Protein AF-A0A7S4FGY7-F1 (afdb_monomer)

Solvent-accessible surface area (backbone atoms only — not comparable to full-atom values): 14466 Å² total; per-residue (Å²): 106,69,67,35,56,55,41,20,30,48,67,70,62,41,49,33,48,94,79,28,32,39,39,72,64,48,53,48,50,50,52,50,29,50,35,41,73,76,61,79,39,81,82,74,77,80,86,60,64,69,92,75,53,74,80,69,77,85,69,78,75,79,88,65,86,76,59,61,65,62,50,51,51,51,55,52,48,52,31,41,39,67,58,77,66,53,46,53,89,43,40,39,43,47,77,70,56,93,60,91,47,37,24,73,82,70,70,42,79,83,47,48,43,44,30,45,35,81,85,48,72,88,40,51,66,34,70,63,32,45,62,73,49,37,51,52,48,50,50,52,36,42,54,43,30,53,32,46,75,70,73,41,85,52,80,33,55,56,78,81,97,72,78,93,74,87,78,78,82,73,84,76,83,86,78,83,85,73,89,76,81,92,77,90,83,83,85,85,89,85,84,87,85,89,82,91,73,92,71,84,78,78,47,71,67,54,54,51,50,50,53,53,46,52,61,47,52,64,49,46,56,58,51,53,62,44,60,67,72,75,109

InterPro domains:
  IPR002058 PAP/25A-associated [PF03828] (71-122)

Sequence (231 aa):
MAMAVVGWSKVMKINDSPNGMLNSYTLLLMLLYFLIRVGEIQLIPIDVPLDLVPDPEYQPPAVEDTDLERLGQLVIWFFHFYTHEFKWDHDVVSIRAHTMLTRRDKGWLVAPLAVEDPYEIHLNTARNVKQHKSRLIKGHFEQTAMALAQGKLPNGLVGKKGTKKEWTMKTLPFETGRGKLESEVSAPDGAPPHGAGDSPGLDRAELARIAGLLLVTNFDNRMVKRKELQR

Structure (mmCIF, N/CA/C/O backbone):
data_AF-A0A7S4FGY7-F1
#
_entry.id   AF-A0A7S4FGY7-F1
#
loop_
_atom_site.group_PDB
_atom_site.id
_atom_site.type_symbol
_atom_site.label_atom_id
_atom_site.label_alt_id
_atom_site.label_comp_id
_atom_site.label_asym_id
_atom_site.label_entity_id
_atom_site.label_seq_id
_atom_site.pdbx_PDB_ins_code
_atom_site.Cartn_x
_atom_site.Cartn_y
_atom_site.Cartn_z
_atom_site.occupancy
_atom_site.B_iso_or_equiv
_atom_site.auth_seq_id
_atom_site.auth_comp_id
_atom_site.auth_asym_id
_atom_site.auth_atom_id
_atom_site.pdbx_PDB_model_num
ATOM 1 N N . MET A 1 1 ? -8.232 10.532 2.096 1.00 85.31 1 MET A N 1
ATOM 2 C CA . MET A 1 1 ? -7.811 9.131 2.356 1.00 85.31 1 MET A CA 1
ATOM 3 C C . MET A 1 1 ? -6.305 8.987 2.569 1.00 85.31 1 MET A C 1
ATOM 5 O O . MET A 1 1 ? -5.905 8.499 3.619 1.00 85.31 1 MET A O 1
ATOM 9 N N . ALA A 1 2 ? -5.472 9.443 1.622 1.00 89.69 2 ALA A N 1
ATOM 10 C CA . ALA A 1 2 ? -4.009 9.318 1.689 1.00 89.69 2 ALA A CA 1
ATOM 11 C C . ALA A 1 2 ? -3.402 9.787 3.018 1.00 89.69 2 ALA A C 1
ATOM 13 O O . ALA A 1 2 ? -2.608 9.069 3.615 1.00 89.69 2 ALA A O 1
ATOM 14 N N . MET A 1 3 ? -3.850 10.932 3.540 1.00 87.88 3 MET A N 1
ATOM 15 C CA . MET A 1 3 ? -3.377 11.453 4.827 1.00 87.88 3 MET A CA 1
ATOM 16 C C . MET A 1 3 ? -3.626 10.502 6.005 1.00 87.88 3 MET A C 1
ATOM 18 O O . MET A 1 3 ? -2.755 10.368 6.861 1.00 87.88 3 MET A O 1
ATOM 22 N N . ALA A 1 4 ? -4.768 9.807 6.036 1.00 88.94 4 ALA A N 1
ATOM 23 C CA . ALA A 1 4 ? -5.082 8.851 7.097 1.00 88.94 4 ALA A CA 1
ATOM 24 C C . ALA A 1 4 ? -4.170 7.618 7.015 1.00 88.94 4 ALA A C 1
ATOM 26 O O . ALA A 1 4 ? -3.561 7.231 8.008 1.00 88.94 4 ALA A O 1
ATOM 27 N N . VAL A 1 5 ? -4.007 7.050 5.816 1.00 92.19 5 VAL A N 1
ATOM 28 C CA . VAL A 1 5 ? -3.158 5.868 5.584 1.00 92.19 5 VAL A CA 1
ATOM 29 C C . VAL A 1 5 ? -1.680 6.188 5.834 1.00 92.19 5 VAL A C 1
ATOM 31 O O . VAL A 1 5 ? -0.987 5.447 6.531 1.00 92.19 5 VAL A O 1
ATOM 34 N N . VAL A 1 6 ? -1.192 7.329 5.342 1.00 91.75 6 VAL A N 1
ATOM 35 C CA . VAL A 1 6 ? 0.184 7.784 5.586 1.00 91.75 6 VAL A CA 1
ATOM 36 C C . VAL A 1 6 ? 0.396 8.090 7.071 1.00 91.75 6 VAL A C 1
ATOM 38 O O . VAL A 1 6 ? 1.411 7.674 7.630 1.00 91.75 6 VAL A O 1
ATOM 41 N N . GLY A 1 7 ? -0.549 8.755 7.740 1.00 90.38 7 GLY A N 1
ATOM 42 C CA . GLY A 1 7 ? -0.493 9.012 9.182 1.00 90.38 7 GLY A CA 1
ATOM 43 C C . GLY A 1 7 ? -0.403 7.723 10.001 1.00 90.38 7 GLY A C 1
ATOM 44 O O . GLY A 1 7 ? 0.516 7.564 10.809 1.00 90.38 7 GLY A O 1
ATOM 45 N N . TRP A 1 8 ? -1.282 6.764 9.711 1.00 93.81 8 TRP A N 1
ATOM 46 C CA . TRP A 1 8 ? -1.293 5.437 10.324 1.00 93.81 8 TRP A CA 1
ATOM 47 C C . TRP A 1 8 ? 0.038 4.709 10.133 1.00 93.81 8 TRP A C 1
ATOM 49 O O . TRP A 1 8 ? 0.627 4.228 11.100 1.00 93.81 8 TRP A O 1
ATOM 59 N N . SER A 1 9 ? 0.572 4.708 8.911 1.00 94.06 9 SER A N 1
ATOM 60 C CA . SER A 1 9 ? 1.812 3.997 8.588 1.00 94.06 9 SER A CA 1
ATOM 61 C C . SER A 1 9 ? 3.030 4.502 9.372 1.00 94.06 9 SER A C 1
ATOM 63 O O . SER A 1 9 ? 3.910 3.717 9.731 1.00 94.06 9 SER A O 1
ATOM 65 N N . LYS A 1 10 ? 3.068 5.805 9.683 1.00 91.81 10 LYS A N 1
ATOM 66 C CA . LYS A 1 10 ? 4.116 6.419 10.509 1.00 91.81 10 LYS A CA 1
ATOM 67 C C . LYS A 1 10 ? 3.974 6.008 11.972 1.00 91.81 10 LYS A C 1
ATOM 69 O O . LYS A 1 10 ? 4.968 5.667 12.605 1.00 91.81 10 LYS A O 1
ATOM 74 N N . VAL A 1 11 ? 2.748 5.986 12.499 1.00 91.62 11 VAL A N 1
ATOM 75 C CA . VAL A 1 11 ? 2.471 5.545 13.879 1.00 91.62 11 VAL A CA 1
ATOM 76 C C . VAL A 1 11 ? 2.807 4.064 14.070 1.00 91.62 11 VAL A C 1
ATOM 78 O O . VAL A 1 11 ? 3.411 3.706 15.078 1.00 91.62 11 VAL A O 1
ATOM 81 N N . MET A 1 12 ? 2.503 3.224 13.078 1.00 91.75 12 MET A N 1
ATOM 82 C CA . MET A 1 12 ? 2.858 1.799 13.079 1.00 91.75 12 MET A CA 1
ATOM 83 C C . MET A 1 12 ? 4.338 1.535 12.760 1.00 91.75 12 MET A C 1
ATOM 85 O O . MET A 1 12 ? 4.760 0.384 12.761 1.00 91.75 12 MET A O 1
ATOM 89 N N . LYS A 1 13 ? 5.138 2.577 12.487 1.00 92.75 13 LYS A N 1
ATOM 90 C CA . LYS A 1 13 ? 6.560 2.476 12.107 1.00 92.75 13 LYS A CA 1
ATOM 91 C C . LYS A 1 13 ? 6.809 1.586 10.882 1.00 92.75 13 LYS A C 1
ATOM 93 O O . LYS A 1 13 ? 7.871 0.987 10.747 1.00 92.75 13 LYS A O 1
ATOM 98 N N . ILE A 1 14 ? 5.835 1.507 9.975 1.00 94.31 14 ILE A N 1
ATOM 99 C CA . ILE A 1 14 ? 5.965 0.767 8.712 1.00 94.31 14 ILE A CA 1
ATOM 100 C C . ILE A 1 14 ? 6.308 1.666 7.521 1.00 94.31 14 ILE A C 1
ATOM 102 O O . ILE A 1 14 ? 6.601 1.156 6.444 1.00 94.31 14 ILE A O 1
ATOM 106 N N . ASN A 1 15 ? 6.274 2.986 7.708 1.00 93.50 15 ASN A N 1
ATOM 107 C CA . ASN A 1 15 ? 6.722 3.988 6.742 1.00 93.50 15 ASN A CA 1
ATOM 108 C C . ASN A 1 15 ? 8.046 4.591 7.222 1.00 93.50 15 ASN A C 1
ATOM 110 O O . ASN A 1 15 ? 8.070 5.644 7.859 1.00 93.50 15 ASN A O 1
ATOM 114 N N . ASP A 1 16 ? 9.122 3.844 6.987 1.00 92.62 16 ASP A N 1
ATOM 115 C CA . ASP A 1 16 ? 10.467 4.108 7.494 1.00 92.62 16 ASP A CA 1
ATOM 116 C C . ASP A 1 16 ? 11.517 3.454 6.575 1.00 92.62 16 ASP A C 1
ATOM 118 O O . ASP A 1 16 ? 12.065 2.377 6.838 1.00 92.62 16 ASP A O 1
ATOM 122 N N . SER A 1 17 ? 11.741 4.093 5.425 1.00 89.81 17 SER A N 1
ATOM 123 C CA . SER A 1 17 ? 12.636 3.585 4.379 1.00 89.81 17 SER A CA 1
ATOM 124 C C . SER A 1 17 ? 14.082 3.359 4.842 1.00 89.81 17 SER A C 1
ATOM 126 O O . SER A 1 17 ? 14.642 2.327 4.461 1.00 89.81 17 SER A O 1
ATOM 128 N N . PRO A 1 18 ? 14.716 4.251 5.639 1.00 90.50 18 PRO A N 1
ATOM 129 C CA . PRO A 1 18 ? 16.067 4.010 6.156 1.00 90.50 18 PRO A CA 1
ATOM 130 C C . PRO A 1 18 ? 16.166 2.708 6.953 1.00 90.50 18 PRO A C 1
ATOM 132 O O . PRO A 1 18 ? 17.142 1.971 6.832 1.00 90.50 18 PRO A O 1
ATOM 135 N N . ASN A 1 19 ? 15.107 2.360 7.685 1.00 90.25 19 ASN A N 1
ATOM 136 C CA . ASN A 1 19 ? 15.009 1.104 8.414 1.00 90.25 19 ASN A CA 1
ATOM 137 C C . ASN A 1 19 ? 14.426 -0.032 7.569 1.00 90.25 19 ASN A C 1
ATOM 139 O O . ASN A 1 19 ? 13.946 -1.018 8.121 1.00 90.25 19 ASN A O 1
ATOM 143 N N . GLY A 1 20 ? 14.485 0.047 6.235 1.00 90.00 20 GLY A N 1
ATOM 144 C CA . GLY A 1 20 ? 14.045 -0.978 5.281 1.00 90.00 20 GLY A CA 1
ATOM 145 C C . GLY A 1 20 ? 12.561 -1.344 5.362 1.00 90.00 20 GLY A C 1
ATOM 146 O O . GLY A 1 20 ? 12.200 -2.462 4.992 1.00 90.00 20 GLY A O 1
ATOM 147 N N . MET A 1 21 ? 11.728 -0.452 5.898 1.00 95.12 21 MET A N 1
ATOM 148 C CA . MET A 1 21 ? 10.271 -0.550 5.819 1.00 95.12 21 MET A CA 1
ATOM 149 C C . MET A 1 21 ? 9.784 0.104 4.515 1.00 95.12 21 MET A C 1
ATOM 151 O O . MET A 1 21 ? 10.586 0.420 3.63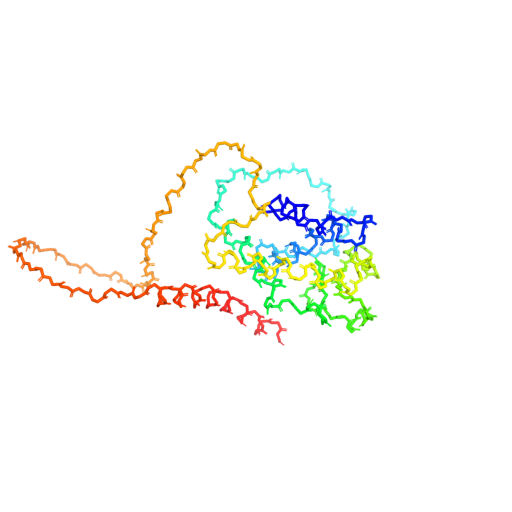1 1.00 95.12 21 MET A O 1
ATOM 155 N N . LEU A 1 22 ? 8.472 0.293 4.360 1.00 95.06 22 LEU A N 1
ATOM 156 C CA . LEU A 1 22 ? 7.931 0.992 3.197 1.00 95.06 22 LEU A CA 1
ATOM 157 C C . LEU A 1 22 ? 8.413 2.445 3.194 1.00 95.06 22 LEU A C 1
ATOM 159 O O . LEU A 1 22 ? 8.617 3.052 4.245 1.00 95.06 22 LEU A O 1
ATOM 163 N N . ASN A 1 23 ? 8.557 3.015 2.005 1.00 94.00 23 ASN A N 1
ATOM 164 C CA . ASN A 1 23 ? 8.621 4.460 1.846 1.00 94.00 23 ASN A CA 1
ATOM 165 C C . ASN A 1 23 ? 7.205 5.004 1.571 1.00 94.00 23 ASN A C 1
ATOM 167 O O . ASN A 1 23 ? 6.277 4.255 1.246 1.00 94.00 23 ASN A O 1
ATOM 171 N N . SER A 1 24 ? 7.034 6.320 1.702 1.00 94.69 24 SER A N 1
ATOM 172 C CA . SER A 1 24 ? 5.724 6.954 1.507 1.00 94.69 24 SER A CA 1
ATOM 173 C C . SER A 1 24 ? 5.203 6.792 0.077 1.00 94.69 24 SER A C 1
ATOM 175 O O . SER A 1 24 ? 4.003 6.630 -0.106 1.00 94.69 24 SER A O 1
ATOM 177 N N . TYR A 1 25 ? 6.088 6.768 -0.919 1.00 96.25 25 TYR A N 1
ATOM 178 C CA . TYR A 1 25 ? 5.715 6.600 -2.319 1.00 96.25 25 TYR A CA 1
ATOM 179 C C . TYR A 1 25 ? 5.143 5.200 -2.598 1.00 96.25 25 TYR A C 1
ATOM 181 O O . TYR A 1 25 ? 4.038 5.087 -3.114 1.00 96.25 25 TYR A O 1
ATOM 189 N N . THR A 1 26 ? 5.793 4.133 -2.130 1.00 97.12 26 THR A N 1
ATOM 190 C CA . THR A 1 26 ? 5.298 2.749 -2.203 1.00 97.12 26 THR A CA 1
ATOM 191 C C . THR A 1 26 ? 3.925 2.604 -1.547 1.00 97.12 26 THR A C 1
ATOM 193 O O . THR A 1 26 ? 3.044 1.959 -2.108 1.00 97.12 26 THR A O 1
ATOM 196 N N . LEU A 1 27 ? 3.707 3.233 -0.387 1.00 96.56 27 LEU A N 1
ATOM 197 C CA . LEU A 1 27 ? 2.404 3.213 0.282 1.00 96.56 27 LEU A CA 1
ATOM 198 C C . LEU A 1 27 ? 1.319 3.943 -0.530 1.00 96.56 27 LEU A C 1
ATOM 200 O O . LEU A 1 27 ? 0.174 3.498 -0.558 1.00 96.56 27 LEU A O 1
ATOM 204 N N . LEU A 1 28 ? 1.669 5.044 -1.200 1.00 96.56 28 LEU A N 1
ATOM 205 C CA . LEU A 1 28 ? 0.753 5.758 -2.091 1.00 96.56 28 LEU A CA 1
ATOM 206 C C . LEU A 1 28 ? 0.443 4.959 -3.359 1.00 96.56 28 LEU A C 1
ATOM 208 O O . LEU A 1 28 ? -0.712 4.937 -3.768 1.00 96.56 28 LEU A O 1
ATOM 212 N N . LEU A 1 29 ? 1.416 4.250 -3.935 1.00 97.00 29 LEU A N 1
ATOM 213 C CA . LEU A 1 29 ? 1.178 3.340 -5.060 1.00 97.00 29 LEU A CA 1
ATOM 214 C C . LEU A 1 29 ? 0.232 2.202 -4.665 1.00 97.00 29 LEU A C 1
ATOM 216 O O . LEU A 1 29 ? -0.688 1.881 -5.412 1.00 97.00 29 LEU A O 1
ATOM 220 N N . MET A 1 30 ? 0.403 1.635 -3.466 1.00 97.81 30 MET A N 1
ATOM 221 C CA . MET A 1 30 ? -0.532 0.653 -2.908 1.00 97.81 30 MET A CA 1
ATOM 222 C C . MET A 1 30 ? -1.944 1.239 -2.755 1.00 97.81 30 MET A C 1
ATOM 224 O O . MET A 1 30 ? -2.934 0.646 -3.176 1.00 97.81 30 MET A O 1
ATOM 228 N N . LEU A 1 31 ? -2.052 2.440 -2.189 1.00 96.88 31 LEU A N 1
ATOM 229 C CA . LEU A 1 31 ? -3.332 3.129 -2.047 1.00 96.88 31 LEU A CA 1
ATOM 230 C C . LEU A 1 31 ? -4.008 3.394 -3.399 1.00 96.88 31 LEU A C 1
ATOM 232 O O . LEU A 1 31 ? -5.199 3.133 -3.550 1.00 96.88 31 LEU A O 1
ATOM 236 N N . LEU A 1 32 ? -3.257 3.900 -4.374 1.00 95.31 32 LEU A N 1
ATOM 237 C CA . LEU A 1 32 ? -3.768 4.215 -5.701 1.00 95.31 32 LEU A CA 1
ATOM 238 C C . LEU A 1 32 ? -4.205 2.950 -6.439 1.00 95.31 32 LEU A C 1
ATOM 240 O O . LEU A 1 32 ? -5.297 2.913 -6.997 1.00 95.31 32 LEU A O 1
ATOM 244 N N . TYR A 1 33 ? -3.411 1.884 -6.363 1.00 96.00 33 TYR A N 1
ATOM 245 C CA . TYR A 1 33 ? -3.792 0.580 -6.889 1.00 96.00 33 TYR A CA 1
ATOM 246 C C . TYR A 1 33 ? -5.100 0.085 -6.276 1.00 96.00 33 TYR A C 1
ATOM 248 O O . TYR A 1 33 ? -6.000 -0.297 -7.015 1.00 96.00 33 TYR A O 1
ATOM 256 N N . PHE A 1 34 ? -5.257 0.156 -4.951 1.00 96.00 34 PHE A N 1
ATOM 257 C CA . PHE A 1 34 ? -6.525 -0.175 -4.299 1.00 96.00 34 PHE A CA 1
ATOM 258 C C . PHE A 1 34 ? -7.694 0.638 -4.878 1.00 96.00 34 PHE A C 1
ATOM 260 O O . PHE A 1 34 ? -8.701 0.047 -5.261 1.00 96.00 34 PHE A O 1
ATOM 267 N N . LEU A 1 35 ? -7.556 1.963 -4.999 1.00 94.00 35 LEU A N 1
ATOM 268 C CA . LEU A 1 35 ? -8.609 2.841 -5.527 1.00 94.00 35 LEU A CA 1
ATOM 269 C C . LEU A 1 35 ? -8.980 2.506 -6.978 1.00 94.00 35 LEU A C 1
ATOM 271 O O . LEU A 1 35 ? -10.160 2.490 -7.327 1.00 94.00 35 LEU A O 1
ATOM 275 N N . ILE A 1 36 ? -7.993 2.161 -7.804 1.00 90.44 36 ILE A N 1
ATOM 276 C CA . ILE A 1 36 ? -8.212 1.657 -9.165 1.00 90.44 36 ILE A CA 1
ATOM 277 C C . ILE A 1 36 ? -8.965 0.318 -9.126 1.00 90.44 36 ILE A C 1
ATOM 279 O O . ILE A 1 36 ? -9.922 0.110 -9.876 1.00 90.44 36 ILE A O 1
ATOM 283 N N . ARG A 1 37 ? -8.578 -0.596 -8.226 1.00 88.50 37 ARG A N 1
ATOM 284 C CA . ARG A 1 37 ? -9.196 -1.924 -8.087 1.00 88.50 37 ARG A CA 1
ATOM 285 C C . ARG A 1 37 ? -10.650 -1.858 -7.632 1.00 88.50 37 ARG A C 1
ATOM 287 O O . ARG A 1 37 ? -11.458 -2.621 -8.158 1.00 88.50 37 ARG A O 1
ATOM 294 N N . VAL A 1 38 ? -10.992 -0.944 -6.723 1.00 88.06 38 VAL A N 1
ATOM 295 C CA . VAL A 1 38 ? -12.385 -0.721 -6.300 1.00 88.06 38 VAL A CA 1
ATOM 296 C C . VAL A 1 38 ? -13.184 0.153 -7.274 1.00 88.06 38 VAL A C 1
ATOM 298 O O . VAL A 1 38 ? -14.404 0.237 -7.149 1.00 88.06 38 VAL A O 1
ATOM 301 N N . GLY A 1 39 ? -12.524 0.736 -8.282 1.00 85.88 39 GLY A N 1
ATOM 302 C CA . GLY A 1 39 ? -13.158 1.522 -9.340 1.00 85.88 39 GLY A CA 1
ATOM 303 C C . GLY A 1 39 ? -13.462 2.971 -8.965 1.00 85.88 39 GLY A C 1
ATOM 304 O O . GLY A 1 39 ? -14.272 3.592 -9.641 1.00 85.88 39 GLY A O 1
ATOM 305 N N . GLU A 1 40 ? -12.821 3.500 -7.921 1.00 85.81 40 GLU A N 1
ATOM 306 C CA . GLU A 1 40 ? -12.925 4.917 -7.539 1.00 85.81 40 GLU A CA 1
ATOM 307 C C . GLU A 1 40 ? -12.090 5.820 -8.449 1.00 85.81 40 GLU A C 1
ATOM 309 O O . GLU A 1 40 ? -12.387 6.999 -8.596 1.00 85.81 40 GLU A O 1
ATOM 314 N N . ILE A 1 41 ? -11.033 5.271 -9.055 1.00 83.50 41 ILE A N 1
ATOM 315 C CA . ILE A 1 41 ? -10.172 5.982 -10.000 1.00 83.50 41 ILE A CA 1
ATOM 316 C C . ILE A 1 41 ? -10.133 5.197 -11.306 1.00 83.50 41 ILE A C 1
ATOM 318 O O . ILE A 1 41 ? -9.880 3.989 -11.314 1.00 83.50 41 ILE A O 1
ATOM 322 N N . GLN A 1 42 ? -10.365 5.891 -12.418 1.00 77.69 42 GLN A N 1
ATOM 323 C CA . GLN A 1 42 ? -10.164 5.334 -13.746 1.00 77.69 42 GLN A CA 1
ATOM 324 C C . GLN A 1 42 ? -8.695 5.490 -14.154 1.00 77.69 42 GLN A C 1
ATOM 326 O O . GLN A 1 42 ? -8.109 6.560 -14.013 1.00 77.69 42 GLN A O 1
ATOM 331 N N . LEU A 1 43 ? -8.104 4.407 -14.657 1.00 71.31 43 LEU A N 1
ATOM 332 C CA . LEU A 1 43 ? -6.794 4.444 -15.302 1.00 71.31 43 LEU A CA 1
ATOM 333 C C . LEU A 1 43 ? -6.895 5.270 -16.585 1.00 71.31 43 LEU A C 1
ATOM 335 O O . LEU A 1 43 ? -7.614 4.881 -17.506 1.00 71.31 43 LEU A O 1
ATOM 339 N N . ILE A 1 44 ? -6.160 6.375 -16.647 1.00 66.50 44 ILE A N 1
ATOM 340 C CA . ILE A 1 44 ? -5.939 7.108 -17.893 1.00 66.50 44 ILE A CA 1
ATOM 341 C C . ILE A 1 44 ? -4.772 6.416 -18.619 1.00 66.50 44 ILE A C 1
ATOM 343 O O . ILE A 1 44 ? -3.755 6.145 -17.973 1.00 66.50 44 ILE A O 1
ATOM 347 N N . PRO A 1 45 ? -4.893 6.081 -19.917 1.00 62.03 45 PRO A N 1
ATOM 348 C CA . PRO A 1 45 ? -3.786 5.519 -20.687 1.00 62.03 45 PRO A CA 1
ATOM 349 C C . PRO A 1 45 ? -2.571 6.452 -20.645 1.00 62.03 45 PRO A C 1
ATOM 351 O O . PRO A 1 45 ? -2.710 7.643 -20.905 1.00 62.03 45 PRO A O 1
ATOM 354 N N . ILE A 1 46 ? -1.390 5.921 -20.319 1.00 61.34 46 ILE A N 1
ATOM 355 C CA . ILE A 1 46 ? -0.140 6.706 -20.251 1.00 61.34 46 ILE A CA 1
ATOM 356 C C . ILE A 1 46 ? 0.416 6.990 -21.661 1.00 61.34 46 ILE A C 1
ATOM 358 O O . ILE A 1 46 ? 1.226 7.892 -21.831 1.00 61.34 46 ILE A O 1
ATOM 362 N N . ASP A 1 47 ? -0.074 6.289 -22.689 1.00 57.75 47 ASP A N 1
ATOM 363 C CA . ASP A 1 47 ? 0.408 6.375 -24.077 1.00 57.75 47 ASP A CA 1
ATOM 364 C C . ASP A 1 47 ? 0.010 7.668 -24.817 1.00 57.75 47 ASP A C 1
ATOM 366 O O . ASP A 1 47 ? 0.148 7.753 -26.038 1.00 57.75 47 ASP A O 1
ATOM 370 N N . VAL A 1 48 ? -0.492 8.686 -24.112 1.00 57.69 48 VAL A N 1
ATOM 371 C CA . VAL A 1 48 ? -0.698 10.009 -24.710 1.00 57.69 48 VAL A CA 1
ATOM 372 C C . VAL A 1 48 ? 0.671 10.687 -24.806 1.00 57.69 48 VAL A C 1
ATOM 374 O O . VAL A 1 48 ? 1.313 10.870 -23.769 1.00 57.69 48 VAL A O 1
ATOM 377 N N . PRO A 1 49 ? 1.152 11.069 -26.004 1.00 56.75 49 PRO A N 1
ATOM 378 C CA . PRO A 1 49 ? 2.384 11.838 -26.119 1.00 56.75 49 PRO A CA 1
ATOM 379 C C . PRO A 1 49 ? 2.244 13.117 -25.285 1.00 56.75 49 PRO A C 1
ATOM 381 O O . PRO A 1 49 ? 1.395 13.954 -25.599 1.00 56.75 49 PRO A O 1
ATOM 384 N N . LEU A 1 50 ? 3.045 13.257 -24.217 1.00 58.75 50 LEU A N 1
ATOM 385 C CA . LEU A 1 50 ? 3.015 14.440 -23.342 1.00 58.75 50 LEU A CA 1
ATOM 386 C C . LEU A 1 50 ? 3.198 15.738 -24.144 1.00 58.75 50 LEU A C 1
ATOM 388 O O . LEU A 1 50 ? 2.636 16.765 -23.787 1.00 58.75 50 LEU A O 1
ATOM 392 N N . ASP A 1 51 ? 3.911 15.656 -25.266 1.00 58.62 51 ASP A N 1
ATOM 393 C CA . ASP A 1 51 ? 4.222 16.776 -26.155 1.00 58.62 51 ASP A CA 1
ATOM 394 C C . ASP A 1 51 ? 2.994 17.339 -26.905 1.00 58.62 51 ASP A C 1
ATOM 396 O O . ASP A 1 51 ? 3.084 18.405 -27.514 1.00 58.62 51 ASP A O 1
ATOM 400 N N . LEU A 1 52 ? 1.850 16.639 -26.894 1.00 55.31 52 LEU A N 1
ATOM 401 C CA . LEU A 1 52 ? 0.626 17.029 -27.613 1.00 55.31 52 LEU A CA 1
ATOM 402 C C . LEU A 1 52 ? -0.522 17.475 -26.700 1.00 55.31 52 LEU A C 1
ATOM 404 O O . LEU A 1 52 ? -1.551 17.926 -27.205 1.00 55.31 52 LEU A O 1
ATOM 408 N N . VAL A 1 53 ? -0.368 17.363 -25.381 1.00 57.62 53 VAL A N 1
ATOM 409 C CA . VAL A 1 53 ? -1.338 17.892 -24.420 1.00 57.62 53 VAL A CA 1
ATOM 410 C C . VAL A 1 53 ? -0.772 19.222 -23.927 1.00 57.62 53 VAL A C 1
ATOM 412 O O . VAL A 1 53 ? 0.229 19.206 -23.214 1.00 57.62 53 VAL A O 1
ATOM 415 N N . PRO A 1 54 ? -1.349 20.379 -24.314 1.00 61.66 54 PRO A N 1
ATOM 416 C CA . PRO A 1 54 ? -1.022 21.641 -23.659 1.00 61.66 54 PRO A CA 1
ATOM 417 C C . PRO A 1 54 ? -1.144 21.412 -22.160 1.00 61.66 54 PRO A C 1
ATOM 419 O O . PRO A 1 54 ? -2.163 20.853 -21.752 1.00 61.66 54 PRO A O 1
ATOM 422 N N . ASP A 1 55 ? -0.113 21.780 -21.391 1.00 64.06 55 ASP A N 1
ATOM 423 C CA . ASP A 1 55 ? -0.079 21.574 -19.942 1.00 64.06 55 ASP A CA 1
ATOM 424 C C . ASP A 1 55 ? -1.426 22.054 -19.388 1.00 64.06 55 ASP A C 1
ATOM 426 O O . ASP A 1 55 ? -1.729 23.250 -19.510 1.00 64.06 55 ASP A O 1
ATOM 430 N N . PRO A 1 56 ? -2.322 21.135 -18.975 1.00 62.50 56 PRO A N 1
ATOM 431 C CA . PRO A 1 56 ? -3.696 21.506 -18.722 1.00 62.50 56 PRO A CA 1
ATOM 432 C C . PRO A 1 56 ? -3.639 22.495 -17.576 1.00 62.50 56 PRO A C 1
ATOM 434 O O . PRO A 1 56 ? -3.105 22.174 -16.513 1.00 62.50 56 PRO A O 1
ATOM 437 N N . GLU A 1 57 ? -4.134 23.712 -17.809 1.00 72.69 57 GLU A N 1
ATOM 438 C CA . GLU A 1 57 ? -4.203 24.717 -16.761 1.00 72.69 57 GLU A CA 1
ATOM 439 C C . GLU A 1 57 ? -4.877 24.054 -15.562 1.00 72.69 57 GLU A C 1
ATOM 441 O O . GLU A 1 57 ? -6.006 23.568 -15.671 1.00 72.69 57 GLU A O 1
ATOM 446 N N . TYR A 1 58 ? -4.126 23.912 -14.465 1.00 71.00 58 TYR A N 1
ATOM 447 C CA . TYR A 1 58 ? -4.576 23.151 -13.311 1.00 71.00 58 TYR A CA 1
ATOM 448 C C . TYR A 1 58 ? -5.842 23.811 -12.773 1.00 71.00 58 TYR A C 1
ATOM 450 O O . TYR A 1 58 ? -5.793 24.827 -12.079 1.00 71.00 58 TYR A O 1
ATOM 458 N N . GLN A 1 59 ? -6.985 23.225 -13.105 1.00 69.44 59 GLN A N 1
ATOM 459 C CA . GLN A 1 59 ? -8.257 23.583 -12.517 1.00 69.44 59 GLN A CA 1
ATOM 460 C C . GLN A 1 59 ? -8.478 22.624 -11.355 1.00 69.44 59 GLN A C 1
ATOM 462 O O . GLN A 1 59 ? -8.740 21.438 -11.585 1.00 69.44 59 GLN A O 1
ATOM 467 N N . PRO A 1 60 ? -8.328 23.084 -10.099 1.00 69.38 60 PRO A N 1
ATOM 468 C CA . PRO A 1 60 ? -8.702 22.251 -8.976 1.00 69.38 60 PRO A CA 1
ATOM 469 C C . PRO A 1 60 ? -10.180 21.878 -9.148 1.00 69.38 60 PRO A C 1
ATOM 471 O O . PRO A 1 60 ? -10.989 22.758 -9.464 1.00 69.38 60 PRO A O 1
ATOM 474 N N . PRO A 1 61 ? -10.550 20.599 -8.967 1.00 67.12 61 PRO A N 1
ATOM 475 C CA . PRO A 1 61 ? -11.951 20.216 -8.986 1.00 67.12 61 PRO A CA 1
ATOM 476 C C . PRO A 1 61 ? -12.719 21.082 -7.984 1.00 67.12 61 PRO A C 1
ATOM 478 O O . PRO A 1 61 ? -12.184 21.444 -6.929 1.00 67.12 61 PRO A O 1
ATOM 481 N N . ALA A 1 62 ? -13.958 21.435 -8.332 1.00 70.06 62 ALA A N 1
ATOM 482 C CA . ALA A 1 62 ? -14.833 22.163 -7.425 1.00 70.06 62 ALA A CA 1
ATOM 483 C C . ALA A 1 62 ? -14.865 21.434 -6.074 1.00 70.06 62 ALA A C 1
ATOM 485 O O . ALA A 1 62 ? -14.902 20.203 -6.028 1.00 70.06 62 ALA A O 1
ATOM 486 N N . VAL A 1 63 ? -14.789 22.192 -4.978 1.00 63.53 63 VAL A N 1
ATOM 487 C CA . VAL A 1 63 ? -14.871 21.625 -3.629 1.00 63.53 63 VAL A CA 1
ATOM 488 C C . VAL A 1 63 ? -16.304 21.142 -3.429 1.00 63.53 63 VAL A C 1
ATOM 490 O O . VAL A 1 63 ? -17.160 21.890 -2.970 1.00 63.53 63 VAL A O 1
ATOM 493 N N . GLU A 1 64 ? -16.580 19.912 -3.842 1.00 65.44 64 GLU A N 1
ATOM 494 C CA . GLU A 1 64 ? -17.814 19.225 -3.489 1.00 65.44 64 GLU A CA 1
ATOM 495 C C . GLU A 1 64 ? -17.770 18.847 -2.005 1.00 65.44 64 GLU A C 1
ATOM 497 O O . GLU A 1 64 ? -16.698 18.573 -1.442 1.00 65.44 64 GLU A O 1
ATOM 502 N N . ASP A 1 65 ? -18.938 18.844 -1.358 1.00 63.50 65 ASP A N 1
ATOM 503 C CA . ASP A 1 65 ? -19.074 18.378 0.018 1.00 63.50 65 ASP A CA 1
ATOM 504 C C . ASP A 1 65 ? -18.505 16.960 0.118 1.00 63.50 65 ASP A C 1
ATOM 506 O O . ASP A 1 65 ? -18.990 16.008 -0.492 1.00 63.50 65 ASP A O 1
ATOM 510 N N . THR A 1 66 ? -17.408 16.827 0.862 1.00 68.25 66 THR A N 1
ATOM 511 C CA . THR A 1 66 ? -16.710 15.550 0.980 1.00 68.25 66 THR A CA 1
ATOM 512 C C . THR A 1 66 ? -17.585 14.577 1.758 1.00 68.25 66 THR A C 1
ATOM 514 O O . THR A 1 66 ? -17.794 14.757 2.959 1.00 68.25 66 THR A O 1
ATOM 517 N N . ASP A 1 67 ? -18.034 13.510 1.100 1.00 83.94 67 ASP A N 1
ATOM 518 C CA . ASP A 1 67 ? -18.723 12.403 1.759 1.00 83.94 67 ASP A CA 1
ATOM 519 C C . ASP A 1 67 ? -17.752 11.670 2.707 1.00 83.94 67 ASP A C 1
ATOM 521 O O . ASP A 1 67 ? -16.951 10.805 2.326 1.00 83.94 67 ASP A O 1
ATOM 525 N N . LEU A 1 68 ? -17.797 12.067 3.981 1.00 82.94 68 LEU A N 1
ATOM 526 C CA . LEU A 1 68 ? -16.976 11.507 5.050 1.00 82.94 68 LEU A CA 1
ATOM 527 C C . LEU A 1 68 ? -17.305 10.034 5.321 1.00 82.94 68 LEU A C 1
ATOM 529 O O . LEU A 1 68 ? -16.414 9.287 5.736 1.00 82.94 68 LEU A O 1
ATOM 533 N N . GLU A 1 69 ? -18.546 9.608 5.084 1.00 83.56 69 GLU A N 1
ATOM 534 C CA . GLU A 1 69 ? -18.971 8.222 5.263 1.00 83.56 69 GLU A CA 1
ATOM 535 C C . GLU A 1 69 ? -18.348 7.343 4.180 1.00 83.56 69 GLU A C 1
ATOM 537 O O . GLU A 1 69 ? -17.675 6.351 4.491 1.00 83.56 69 GLU A O 1
ATOM 542 N N . ARG A 1 70 ? -18.441 7.767 2.913 1.00 85.81 70 ARG A N 1
ATOM 543 C CA . ARG A 1 70 ? -17.762 7.100 1.795 1.00 85.81 70 ARG A CA 1
ATOM 544 C C . ARG A 1 70 ? -16.260 7.027 2.024 1.00 85.81 70 ARG A C 1
ATOM 546 O O . ARG A 1 70 ? -15.657 5.968 1.826 1.00 85.81 70 ARG A O 1
ATOM 553 N N . LEU A 1 71 ? -15.653 8.121 2.480 1.00 87.25 71 LEU A N 1
ATOM 554 C CA . LEU A 1 71 ? -14.230 8.168 2.795 1.00 87.25 71 LEU A CA 1
ATOM 555 C C . LEU A 1 71 ? -13.851 7.164 3.896 1.00 87.25 71 LEU A C 1
ATOM 557 O O . LEU A 1 71 ? -12.853 6.453 3.756 1.00 87.25 71 LEU A O 1
ATOM 561 N N . GLY A 1 72 ? -14.633 7.091 4.976 1.00 87.69 72 GLY A N 1
ATOM 562 C CA . GLY A 1 72 ? -14.442 6.113 6.047 1.00 87.69 72 GLY A CA 1
ATOM 563 C C . GLY A 1 72 ? -14.543 4.676 5.534 1.00 87.69 72 GLY A C 1
ATOM 564 O O . GLY A 1 72 ? -13.678 3.848 5.831 1.00 87.69 72 GLY A O 1
ATOM 565 N N . GLN A 1 73 ? -15.530 4.403 4.680 1.00 89.75 73 GLN A N 1
ATOM 566 C CA . GLN A 1 73 ? -15.729 3.091 4.073 1.00 89.75 73 GLN A CA 1
ATOM 567 C C . GLN A 1 73 ? -14.542 2.666 3.201 1.00 89.75 73 GLN A C 1
ATOM 569 O O . GLN A 1 73 ? -14.096 1.520 3.281 1.00 89.75 73 GLN A O 1
ATOM 574 N N . LEU A 1 74 ? -13.992 3.586 2.403 1.00 92.31 74 LEU A N 1
ATOM 575 C CA . LEU A 1 74 ? -12.812 3.321 1.580 1.00 92.31 74 LEU A CA 1
ATOM 576 C C . LEU A 1 74 ? -11.585 2.990 2.429 1.00 92.31 74 LEU A C 1
ATOM 578 O O . LEU A 1 74 ? -10.833 2.082 2.081 1.00 92.31 74 LEU A O 1
ATOM 582 N N . VAL A 1 75 ? -11.387 3.678 3.558 1.00 93.25 75 VAL A N 1
ATOM 583 C CA . VAL A 1 75 ? -10.290 3.369 4.489 1.00 93.25 75 VAL A CA 1
ATOM 584 C C . VAL A 1 75 ? -10.429 1.953 5.047 1.00 93.25 75 VAL A C 1
ATOM 586 O O . VAL A 1 75 ? -9.447 1.215 5.062 1.00 93.25 75 VAL A O 1
ATOM 589 N N . ILE A 1 76 ? -11.632 1.541 5.453 1.00 91.38 76 ILE A N 1
ATOM 590 C CA . ILE A 1 76 ? -11.888 0.173 5.934 1.00 91.38 76 ILE A CA 1
ATOM 591 C C . ILE A 1 76 ? -11.588 -0.847 4.832 1.00 91.38 76 ILE A C 1
ATOM 593 O O . ILE A 1 76 ? -10.865 -1.819 5.060 1.00 91.38 76 ILE A O 1
ATOM 597 N N . TRP A 1 77 ? -12.093 -0.602 3.623 1.00 94.25 77 TRP A N 1
ATOM 598 C CA . TRP A 1 77 ? -11.881 -1.484 2.479 1.00 94.25 77 TRP A CA 1
ATOM 599 C C . TRP A 1 77 ? -10.419 -1.578 2.057 1.00 94.25 77 TRP A C 1
ATOM 601 O O . TRP A 1 77 ? -9.986 -2.654 1.665 1.00 94.25 77 TRP A O 1
ATOM 611 N N . PHE A 1 78 ? -9.628 -0.517 2.202 1.00 96.75 78 PHE A N 1
ATOM 612 C CA . PHE A 1 78 ? -8.191 -0.568 1.935 1.00 96.75 78 PHE A CA 1
ATOM 613 C C . PHE A 1 78 ? -7.478 -1.597 2.821 1.00 96.75 78 PHE A C 1
ATOM 615 O O . PHE A 1 78 ? -6.697 -2.412 2.326 1.00 96.75 78 PHE A O 1
ATOM 622 N N . PHE A 1 79 ? -7.769 -1.606 4.126 1.00 96.38 79 PHE A N 1
ATOM 623 C CA . PHE A 1 79 ? -7.191 -2.597 5.037 1.00 96.38 79 PHE A CA 1
ATOM 624 C C . PHE A 1 79 ? -7.735 -4.000 4.782 1.00 96.38 79 PHE A C 1
ATOM 626 O O . PHE A 1 79 ? -6.969 -4.963 4.835 1.00 96.38 79 PHE A O 1
ATOM 633 N N . HIS A 1 80 ? -9.027 -4.122 4.467 1.00 94.38 80 HIS A N 1
ATOM 634 C CA . HIS A 1 80 ? -9.632 -5.397 4.090 1.00 94.38 80 HIS A CA 1
ATOM 635 C C . HIS A 1 80 ? -8.958 -5.998 2.852 1.00 94.38 80 HIS A C 1
ATOM 637 O O . HIS A 1 80 ? -8.495 -7.137 2.907 1.00 94.38 80 HIS A O 1
ATOM 643 N N . PHE A 1 81 ? -8.824 -5.206 1.787 1.00 96.50 81 PHE A N 1
ATOM 644 C CA . PHE A 1 81 ? -8.232 -5.590 0.510 1.00 96.50 81 PHE A CA 1
ATOM 645 C C . PHE A 1 81 ? -6.817 -6.144 0.685 1.00 96.50 81 PHE A C 1
ATOM 647 O O . PHE A 1 81 ? -6.520 -7.260 0.260 1.00 96.50 81 PHE A O 1
ATOM 654 N N . TYR A 1 82 ? -5.948 -5.408 1.385 1.00 97.69 82 TYR A N 1
ATOM 655 C CA . TYR A 1 82 ? -4.568 -5.839 1.617 1.00 97.69 82 TYR A CA 1
ATOM 656 C C . TYR A 1 82 ? -4.422 -6.986 2.622 1.00 97.69 82 TYR A C 1
ATOM 658 O O . TYR A 1 82 ? -3.343 -7.569 2.716 1.00 97.69 82 TYR A O 1
ATOM 666 N N . THR A 1 83 ? -5.483 -7.331 3.351 1.00 96.19 83 THR A N 1
ATOM 667 C CA . THR A 1 83 ? -5.482 -8.456 4.291 1.00 96.19 83 THR A CA 1
ATOM 668 C C . THR A 1 83 ? -6.026 -9.739 3.659 1.00 96.19 83 THR A C 1
ATOM 670 O O . THR A 1 83 ? -5.446 -10.805 3.862 1.00 96.19 83 THR A O 1
ATOM 673 N N . HIS A 1 84 ? -7.113 -9.646 2.888 1.00 92.75 84 HIS A N 1
ATOM 674 C CA . HIS A 1 84 ? -7.891 -10.813 2.454 1.00 92.75 84 HIS A CA 1
ATOM 675 C C . HIS A 1 84 ? -7.843 -11.080 0.948 1.00 92.75 84 HIS A C 1
ATOM 677 O O . HIS A 1 84 ? -8.041 -12.219 0.534 1.00 92.75 84 HIS A O 1
ATOM 683 N N . GLU A 1 85 ? -7.579 -10.070 0.119 1.00 93.25 85 GLU A N 1
ATOM 684 C CA . GLU A 1 85 ? -7.723 -10.200 -1.337 1.00 93.25 85 GLU A CA 1
ATOM 685 C C . GLU A 1 85 ? -6.403 -10.108 -2.085 1.00 93.25 85 GLU A C 1
ATOM 687 O O . GLU A 1 85 ? -6.151 -10.904 -2.990 1.00 93.25 85 GLU A O 1
ATOM 692 N N . PHE A 1 86 ? -5.558 -9.147 -1.713 1.00 96.06 86 PHE A N 1
ATOM 693 C CA . PHE A 1 86 ? -4.247 -8.981 -2.316 1.00 96.06 86 PHE A CA 1
ATOM 694 C C . PHE A 1 86 ? -3.312 -10.102 -1.861 1.00 96.06 86 PHE A C 1
ATOM 696 O O . PHE A 1 86 ? -3.000 -10.239 -0.672 1.00 96.06 86 PHE A O 1
ATOM 703 N N . LYS A 1 87 ? -2.809 -10.890 -2.811 1.00 95.50 87 LYS A N 1
ATOM 704 C CA . LYS A 1 87 ? -1.878 -11.981 -2.526 1.00 95.50 87 LYS A CA 1
ATOM 705 C C . LYS A 1 87 ? -0.448 -11.461 -2.541 1.00 95.50 87 LYS A C 1
ATOM 707 O O . LYS A 1 87 ? 0.182 -11.378 -3.589 1.00 95.50 87 LYS A O 1
ATOM 712 N N . TRP A 1 88 ? 0.087 -11.148 -1.365 1.00 94.94 88 TRP A N 1
ATOM 713 C CA . TRP A 1 88 ? 1.438 -10.591 -1.185 1.00 94.94 88 TRP A CA 1
ATOM 714 C C . TRP A 1 88 ? 2.559 -11.414 -1.840 1.00 94.94 88 TRP A C 1
ATOM 716 O O . TRP A 1 88 ? 3.585 -10.868 -2.242 1.00 94.94 88 TRP A O 1
ATOM 726 N N . ASP A 1 89 ? 2.370 -12.727 -1.940 1.00 93.81 89 ASP A N 1
ATOM 727 C CA . ASP A 1 89 ? 3.308 -13.687 -2.512 1.00 93.81 89 ASP A CA 1
ATOM 728 C C . ASP A 1 89 ? 3.049 -14.001 -3.994 1.00 93.81 89 ASP A C 1
ATOM 730 O O . ASP A 1 89 ? 3.808 -14.766 -4.592 1.00 93.81 89 ASP A O 1
ATOM 734 N N . HIS A 1 90 ? 2.046 -13.394 -4.622 1.00 96.12 90 HIS A N 1
ATOM 735 C CA . HIS A 1 90 ? 1.673 -13.686 -6.004 1.00 96.12 90 HIS A CA 1
ATOM 736 C C . HIS A 1 90 ? 1.475 -12.426 -6.847 1.00 96.12 90 HIS A C 1
ATOM 738 O O . HIS A 1 90 ? 1.994 -12.355 -7.961 1.00 96.12 90 HIS A O 1
ATOM 744 N N . ASP A 1 91 ? 0.763 -11.437 -6.323 1.00 97.12 91 ASP A N 1
ATOM 745 C CA . ASP A 1 91 ? 0.312 -10.262 -7.059 1.00 97.12 91 ASP A CA 1
ATOM 746 C C . ASP A 1 91 ? 1.367 -9.148 -7.060 1.00 97.12 91 ASP A C 1
ATOM 748 O O . ASP A 1 91 ? 2.227 -9.054 -6.178 1.00 97.12 91 ASP A O 1
ATOM 752 N N . VAL A 1 92 ? 1.284 -8.275 -8.063 1.00 98.00 92 VAL A N 1
ATOM 753 C CA . VAL A 1 92 ? 2.094 -7.062 -8.185 1.00 98.00 92 VAL A CA 1
ATOM 754 C C . VAL A 1 92 ? 1.174 -5.854 -8.123 1.00 98.00 92 VAL A C 1
ATOM 756 O O . VAL A 1 92 ? 0.207 -5.751 -8.875 1.00 98.00 92 VAL A O 1
ATOM 759 N N . VAL A 1 93 ? 1.502 -4.903 -7.254 1.00 97.56 93 VAL A N 1
ATOM 760 C CA . VAL A 1 93 ? 0.885 -3.576 -7.282 1.00 97.56 93 VAL A CA 1
ATOM 761 C C . VAL A 1 93 ? 1.432 -2.843 -8.505 1.00 97.56 93 VAL A C 1
ATOM 763 O O . VAL A 1 93 ? 2.600 -2.462 -8.515 1.00 97.56 93 VAL A O 1
ATOM 766 N N . SER A 1 94 ? 0.603 -2.667 -9.531 1.00 95.12 94 SER A N 1
ATOM 767 C CA . SER A 1 94 ? 0.904 -1.84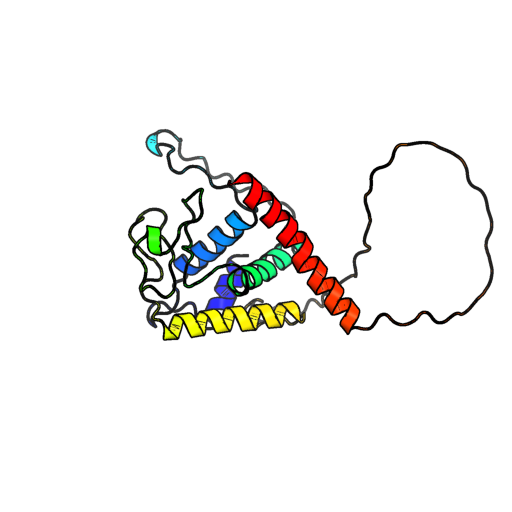8 -10.707 1.00 95.12 94 SER A CA 1
ATOM 768 C C . SER A 1 94 ? -0.281 -0.941 -11.005 1.00 95.12 94 SER A C 1
ATOM 770 O O . SER A 1 94 ? -1.414 -1.401 -11.113 1.00 95.12 94 SER A O 1
ATOM 772 N N . ILE A 1 95 ? -0.003 0.354 -11.129 1.00 92.75 95 ILE A N 1
ATOM 773 C CA . ILE A 1 95 ? -0.998 1.393 -11.426 1.00 92.75 95 ILE A CA 1
ATOM 774 C C . ILE A 1 95 ? -0.974 1.827 -12.894 1.00 92.75 95 ILE A C 1
ATOM 776 O O . ILE A 1 95 ? -1.589 2.827 -13.233 1.00 92.75 95 ILE A O 1
ATOM 780 N N . ARG A 1 96 ? -0.226 1.126 -13.750 1.00 89.62 96 ARG A N 1
ATOM 781 C CA . ARG A 1 96 ? -0.232 1.337 -15.208 1.00 89.62 96 ARG A CA 1
ATOM 782 C C . ARG A 1 96 ? -0.812 0.141 -15.956 1.00 89.62 96 ARG A C 1
ATOM 784 O O . ARG A 1 96 ? -1.277 0.278 -17.079 1.00 89.62 96 ARG A O 1
ATOM 791 N N . ALA A 1 97 ? -0.754 -1.049 -15.357 1.00 85.56 97 ALA A N 1
ATOM 792 C CA . ALA A 1 97 ? -1.246 -2.253 -15.996 1.00 85.56 97 ALA A CA 1
ATOM 793 C C . ALA A 1 97 ? -2.779 -2.267 -15.998 1.00 85.56 97 ALA A C 1
ATOM 795 O O . ALA A 1 97 ? -3.422 -2.165 -14.954 1.00 85.56 97 ALA A O 1
ATOM 796 N N . HIS A 1 98 ? -3.367 -2.441 -17.180 1.00 79.81 98 HIS A N 1
ATOM 797 C CA . HIS A 1 98 ? -4.812 -2.635 -17.330 1.00 79.81 98 HIS A CA 1
ATOM 798 C C . HIS A 1 98 ? -5.273 -4.027 -16.866 1.00 79.81 98 HIS A C 1
ATOM 800 O O . HIS A 1 98 ? -6.457 -4.244 -16.599 1.00 79.81 98 HIS A O 1
ATOM 806 N N . THR A 1 99 ? -4.336 -4.968 -16.749 1.00 84.25 99 THR A N 1
ATOM 807 C CA . THR A 1 99 ? -4.555 -6.341 -16.295 1.00 84.25 99 THR A CA 1
ATOM 808 C C . THR A 1 99 ? -3.776 -6.623 -15.014 1.00 84.25 99 THR A C 1
ATOM 810 O O . THR A 1 99 ? -2.865 -5.889 -14.629 1.00 84.25 99 THR A O 1
ATOM 813 N N . MET A 1 100 ? -4.154 -7.698 -14.322 1.00 88.12 100 MET A N 1
ATOM 814 C CA . MET A 1 100 ? -3.429 -8.144 -13.135 1.00 88.12 100 MET A CA 1
ATOM 815 C C . MET A 1 100 ? -2.044 -8.661 -13.518 1.00 88.12 100 MET A C 1
ATOM 817 O O . MET A 1 100 ? -1.932 -9.584 -14.321 1.00 88.12 100 MET A O 1
ATOM 821 N N . LEU A 1 101 ? -1.011 -8.090 -12.901 1.00 93.81 101 LEU A N 1
ATOM 822 C CA . LEU A 1 101 ? 0.363 -8.562 -13.023 1.00 93.81 101 LEU A CA 1
ATOM 823 C C . LEU A 1 101 ? 0.728 -9.453 -11.842 1.00 93.81 101 LEU A C 1
ATOM 825 O O . LEU A 1 101 ? 0.393 -9.167 -10.689 1.00 93.81 101 LEU A O 1
ATOM 829 N N . THR A 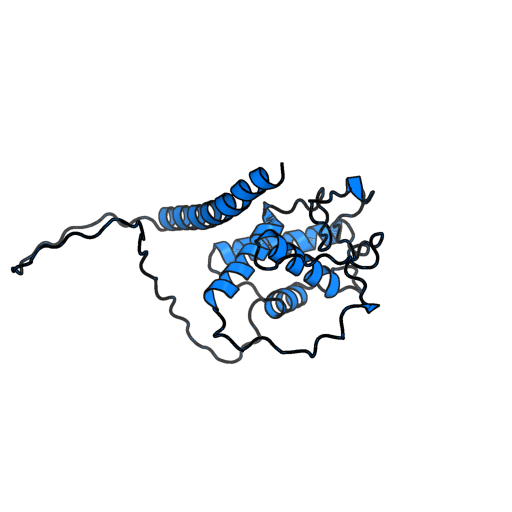1 102 ? 1.467 -10.516 -12.132 1.00 96.38 102 THR A N 1
ATOM 830 C CA . THR A 1 102 ? 1.993 -11.435 -11.129 1.00 96.38 102 THR A CA 1
ATOM 831 C C . THR A 1 102 ? 3.495 -11.258 -10.951 1.00 96.38 102 THR A C 1
ATOM 833 O O . THR A 1 102 ? 4.222 -10.770 -11.821 1.00 96.38 102 THR A O 1
ATOM 836 N N . ARG A 1 103 ? 4.009 -11.706 -9.805 1.00 95.94 103 ARG A N 1
ATOM 837 C CA . ARG A 1 103 ? 5.451 -11.729 -9.526 1.00 95.94 103 ARG A CA 1
ATOM 838 C C . ARG A 1 103 ? 6.203 -12.594 -10.532 1.00 95.94 103 ARG A C 1
ATOM 840 O O . ARG A 1 103 ? 7.374 -12.325 -10.781 1.00 95.94 103 ARG A O 1
ATOM 847 N N . ARG A 1 104 ? 5.546 -13.610 -11.106 1.00 95.69 104 ARG A N 1
ATOM 848 C CA . ARG A 1 104 ? 6.117 -14.442 -12.170 1.00 95.69 104 ARG A CA 1
ATOM 849 C C . ARG A 1 104 ? 6.307 -13.628 -13.446 1.00 95.69 104 ARG A C 1
ATOM 851 O O . ARG A 1 104 ? 7.408 -13.661 -13.983 1.00 95.69 104 ARG A O 1
ATOM 858 N N . ASP A 1 105 ? 5.312 -12.839 -13.847 1.00 94.62 105 ASP A N 1
ATOM 859 C CA . ASP A 1 105 ? 5.392 -11.986 -15.045 1.00 94.62 105 ASP A CA 1
ATOM 860 C C . ASP A 1 105 ? 6.531 -10.960 -14.945 1.00 94.62 105 ASP A C 1
ATOM 862 O O . ASP A 1 105 ? 7.161 -10.613 -15.939 1.00 94.62 105 ASP A O 1
ATOM 866 N N . LYS A 1 106 ? 6.835 -10.500 -13.723 1.00 94.94 106 LYS A N 1
ATOM 867 C CA . LYS A 1 106 ? 7.915 -9.538 -13.443 1.00 94.94 106 LYS A CA 1
ATOM 868 C C . LYS A 1 106 ? 9.266 -10.167 -13.087 1.00 94.94 106 LYS A C 1
ATOM 870 O O . LYS A 1 106 ? 10.237 -9.436 -12.912 1.00 94.94 106 LYS A O 1
ATOM 875 N N . GLY A 1 107 ? 9.344 -11.486 -12.907 1.00 95.69 107 GLY A N 1
ATOM 876 C CA . GLY A 1 107 ? 10.545 -12.157 -12.392 1.00 95.69 107 GLY A CA 1
ATOM 877 C C . GLY A 1 107 ? 10.878 -11.841 -10.922 1.00 95.69 107 GLY A C 1
ATOM 878 O O . GLY A 1 107 ? 11.992 -12.084 -10.464 1.00 95.69 107 GLY A O 1
ATOM 879 N N . TRP A 1 108 ? 9.931 -11.325 -10.136 1.00 96.62 108 TRP A N 1
ATOM 880 C CA . TRP A 1 108 ? 10.124 -10.899 -8.740 1.00 96.62 108 TRP A CA 1
ATOM 881 C C . TRP A 1 108 ? 9.797 -11.998 -7.716 1.00 96.62 108 TRP A C 1
ATOM 883 O O . TRP A 1 108 ? 9.249 -11.735 -6.641 1.00 96.62 108 TRP A O 1
ATOM 893 N N . LEU A 1 109 ? 10.165 -13.243 -8.030 1.00 93.62 109 LEU A N 1
ATOM 894 C CA . LEU A 1 109 ? 9.807 -14.457 -7.276 1.00 93.62 109 LEU A CA 1
ATOM 895 C C . LEU A 1 109 ? 10.366 -14.519 -5.846 1.00 93.62 109 LEU A C 1
ATOM 897 O O . LEU A 1 109 ? 9.838 -15.253 -5.011 1.00 93.62 109 LEU A O 1
ATOM 901 N N . VAL A 1 110 ? 11.390 -13.721 -5.532 1.00 93.88 110 VAL A N 1
ATOM 902 C CA . VAL A 1 110 ? 11.994 -13.633 -4.187 1.00 93.88 110 VAL A CA 1
ATOM 903 C C . VAL A 1 110 ? 11.606 -12.363 -3.421 1.00 93.88 110 VAL A C 1
ATOM 905 O O . VAL A 1 110 ? 11.865 -12.267 -2.224 1.00 93.88 110 VAL A O 1
ATOM 908 N N . ALA A 1 111 ? 10.972 -11.385 -4.079 1.00 94.69 111 ALA A N 1
ATOM 909 C CA . ALA A 1 111 ? 10.583 -10.129 -3.440 1.00 94.69 111 ALA A CA 1
ATOM 910 C C . ALA A 1 111 ? 9.345 -10.327 -2.545 1.00 94.69 111 ALA A C 1
ATOM 912 O O . ALA A 1 111 ? 8.298 -10.694 -3.067 1.00 94.69 111 ALA A O 1
ATOM 913 N N . PRO A 1 112 ? 9.408 -10.061 -1.233 1.00 95.25 112 PRO A N 1
ATOM 914 C CA . PRO A 1 112 ? 8.323 -10.379 -0.299 1.00 95.25 112 PRO A CA 1
ATOM 915 C C . PRO A 1 112 ? 7.124 -9.421 -0.383 1.00 95.25 112 PRO A C 1
ATOM 917 O O . PRO A 1 112 ? 6.126 -9.614 0.307 1.00 95.25 112 PRO A O 1
ATOM 920 N N . LEU A 1 113 ? 7.275 -8.351 -1.160 1.00 96.94 113 LEU A N 1
ATOM 921 C CA . LEU A 1 113 ? 6.242 -7.430 -1.599 1.00 96.94 113 LEU A CA 1
ATOM 922 C C . LEU A 1 113 ? 6.690 -6.878 -2.959 1.00 96.94 113 LEU A C 1
ATOM 924 O O . LEU A 1 113 ? 7.855 -6.499 -3.132 1.00 96.94 113 LEU A O 1
ATOM 928 N N . ALA A 1 114 ? 5.773 -6.842 -3.920 1.00 97.81 114 ALA A N 1
ATOM 929 C CA . ALA A 1 114 ? 6.024 -6.365 -5.270 1.00 97.81 114 ALA A CA 1
ATOM 930 C C . ALA A 1 114 ? 5.182 -5.123 -5.570 1.00 97.81 114 ALA A C 1
ATOM 932 O O . ALA A 1 114 ? 3.959 -5.207 -5.684 1.00 97.81 114 ALA A O 1
ATOM 933 N N . VAL A 1 115 ? 5.854 -3.980 -5.709 1.00 98.12 115 VAL A N 1
ATOM 934 C CA . VAL A 1 115 ? 5.230 -2.712 -6.092 1.00 98.12 115 VAL A CA 1
ATOM 935 C C . VAL A 1 115 ? 6.015 -2.117 -7.249 1.00 98.12 115 VAL A C 1
ATOM 937 O O . VAL A 1 115 ? 7.137 -1.651 -7.063 1.00 98.12 115 VAL A O 1
ATOM 940 N N . GLU A 1 116 ? 5.428 -2.176 -8.436 1.00 97.69 116 GLU A N 1
ATOM 941 C CA . GLU A 1 116 ? 6.001 -1.656 -9.672 1.00 97.69 116 GLU A CA 1
ATOM 942 C C . GLU A 1 116 ? 5.991 -0.126 -9.677 1.00 97.69 116 GLU A C 1
ATOM 944 O O . GLU A 1 116 ? 4.994 0.493 -9.301 1.00 97.69 116 GLU A O 1
ATOM 949 N N . ASP A 1 117 ? 7.095 0.478 -10.112 1.00 96.44 117 ASP A N 1
ATOM 950 C CA . ASP A 1 117 ? 7.113 1.896 -10.450 1.00 96.44 117 ASP A CA 1
ATOM 951 C C . ASP A 1 117 ? 6.437 2.140 -11.821 1.00 96.44 117 ASP A C 1
ATOM 953 O O . ASP A 1 117 ? 6.736 1.426 -12.785 1.00 96.44 117 ASP A O 1
ATOM 957 N N . PRO A 1 118 ? 5.516 3.115 -11.936 1.00 92.44 118 PRO A N 1
ATOM 958 C CA . PRO A 1 118 ? 4.809 3.403 -13.184 1.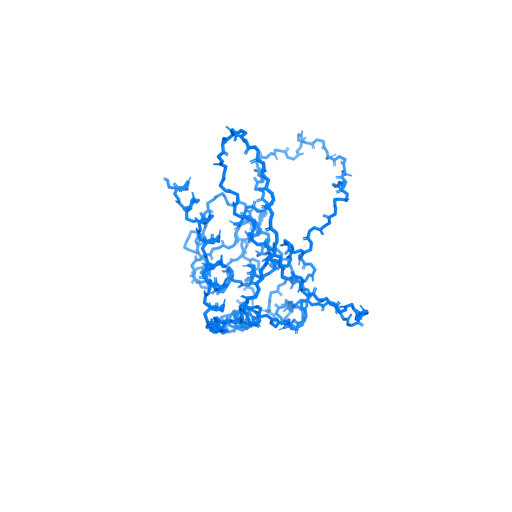00 92.44 118 PRO A CA 1
ATOM 959 C C . PRO A 1 118 ? 5.709 3.924 -14.315 1.00 92.44 118 PRO A C 1
ATOM 961 O O . PRO A 1 118 ? 5.361 3.723 -15.477 1.00 92.44 118 PRO A O 1
ATOM 964 N N . TYR A 1 119 ? 6.837 4.566 -14.001 1.00 90.56 119 TYR A N 1
ATOM 965 C CA . TYR A 1 119 ? 7.758 5.160 -14.975 1.00 90.56 119 TYR A CA 1
ATOM 966 C C . TYR A 1 119 ? 8.981 4.268 -15.212 1.00 90.56 119 TYR A C 1
ATOM 968 O O . TYR A 1 119 ? 9.423 4.086 -16.344 1.00 90.56 119 TYR A O 1
ATOM 976 N N . GLU A 1 120 ? 9.494 3.639 -14.158 1.00 93.56 120 GLU A N 1
ATOM 977 C CA . GLU A 1 120 ? 10.588 2.676 -14.217 1.00 93.56 120 GLU A CA 1
ATOM 978 C C . GLU A 1 120 ? 10.055 1.252 -14.051 1.00 93.56 120 GLU A C 1
ATOM 980 O O . GLU A 1 120 ? 10.160 0.635 -12.994 1.00 93.56 120 GLU A O 1
ATOM 985 N N . ILE A 1 121 ? 9.508 0.674 -15.120 1.00 92.25 121 ILE A N 1
ATOM 986 C CA . ILE A 1 121 ? 8.759 -0.590 -15.038 1.00 92.25 121 ILE A CA 1
ATOM 987 C C . ILE A 1 121 ? 9.562 -1.766 -14.451 1.00 92.25 121 ILE A C 1
ATOM 989 O O . ILE A 1 121 ? 8.980 -2.724 -13.950 1.00 92.25 121 ILE A O 1
ATOM 993 N N . HIS A 1 122 ? 10.894 -1.745 -14.499 1.00 94.69 122 HIS A N 1
ATOM 994 C CA . HIS A 1 122 ? 11.745 -2.794 -13.921 1.00 94.69 122 HIS A CA 1
ATOM 995 C C . HIS A 1 122 ? 12.079 -2.566 -12.437 1.00 94.69 122 HIS A C 1
ATOM 997 O O . HIS A 1 122 ? 12.669 -3.438 -11.793 1.00 94.69 122 HIS A O 1
ATOM 1003 N N . LEU A 1 123 ? 11.669 -1.432 -11.871 1.00 96.50 123 LEU A N 1
ATOM 1004 C CA . LEU A 1 123 ? 11.921 -1.042 -10.496 1.00 96.50 123 LEU A CA 1
ATOM 1005 C C . LEU A 1 123 ? 10.806 -1.539 -9.571 1.00 96.50 123 LEU A 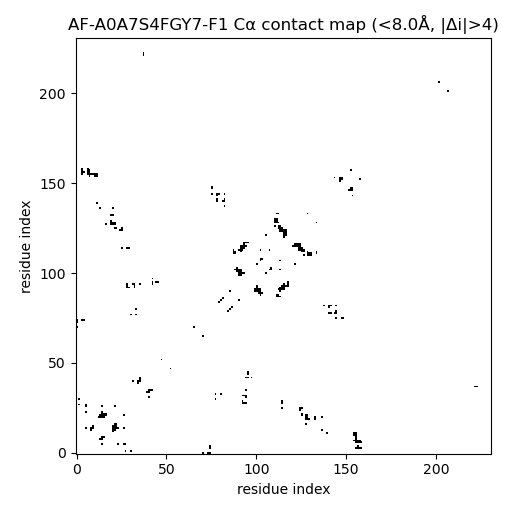C 1
ATOM 1007 O O . LEU A 1 123 ? 9.644 -1.153 -9.686 1.00 96.50 123 LEU A O 1
ATOM 1011 N N . ASN A 1 124 ? 11.182 -2.353 -8.582 1.00 97.31 124 ASN A N 1
ATOM 1012 C CA . ASN A 1 124 ? 10.329 -2.611 -7.426 1.00 97.31 124 ASN A CA 1
ATOM 1013 C C . ASN A 1 124 ? 10.594 -1.532 -6.362 1.00 97.31 124 ASN A C 1
ATOM 1015 O O . ASN A 1 124 ? 11.681 -1.471 -5.770 1.00 97.31 124 ASN A O 1
ATOM 1019 N N . THR A 1 125 ? 9.605 -0.688 -6.083 1.00 97.50 125 THR A N 1
ATOM 1020 C CA . THR A 1 125 ? 9.717 0.374 -5.070 1.00 97.50 125 THR A CA 1
ATOM 1021 C C . THR A 1 125 ? 9.801 -0.195 -3.647 1.00 97.50 125 THR A C 1
ATOM 1023 O O . THR A 1 125 ? 10.401 0.423 -2.768 1.00 97.50 125 THR A O 1
ATOM 1026 N N . ALA A 1 126 ? 9.313 -1.423 -3.433 1.00 96.81 126 ALA A N 1
ATOM 1027 C CA . ALA A 1 126 ? 9.398 -2.164 -2.175 1.00 96.81 126 ALA A CA 1
ATOM 1028 C C . ALA A 1 126 ? 10.671 -3.029 -2.037 1.00 96.81 126 ALA A C 1
ATOM 1030 O O . ALA A 1 126 ? 10.767 -3.821 -1.100 1.00 96.81 126 ALA A O 1
ATOM 1031 N N . ARG A 1 127 ? 11.678 -2.886 -2.917 1.00 94.94 127 ARG A N 1
ATOM 1032 C CA . ARG A 1 127 ? 12.902 -3.726 -2.937 1.00 94.94 127 ARG A CA 1
ATOM 1033 C C . ARG A 1 127 ? 13.678 -3.802 -1.613 1.00 94.94 127 ARG A C 1
ATOM 1035 O O . ARG A 1 127 ? 14.373 -4.782 -1.367 1.00 94.94 127 ARG A O 1
ATOM 1042 N N . ASN A 1 128 ? 13.556 -2.785 -0.759 1.00 93.88 128 ASN A N 1
ATOM 1043 C CA . ASN A 1 128 ? 14.244 -2.729 0.536 1.00 93.88 128 ASN A CA 1
ATOM 1044 C C . ASN A 1 128 ? 13.521 -3.519 1.642 1.00 93.88 128 ASN A C 1
ATOM 1046 O O . ASN A 1 128 ? 14.106 -3.786 2.699 1.00 93.88 128 ASN A O 1
ATOM 1050 N N . VAL A 1 129 ? 12.265 -3.913 1.410 1.00 96.25 129 VAL A N 1
ATOM 1051 C CA . VAL A 1 129 ? 11.468 -4.691 2.356 1.00 96.25 129 VAL A CA 1
ATOM 1052 C C . VAL A 1 129 ? 11.931 -6.142 2.311 1.00 96.25 129 VAL A C 1
ATOM 1054 O O . VAL A 1 129 ? 11.761 -6.840 1.318 1.00 96.25 129 VAL A O 1
ATOM 1057 N N . LYS A 1 130 ? 12.510 -6.619 3.416 1.00 95.44 130 LYS A N 1
ATOM 1058 C CA . LYS A 1 130 ? 12.913 -8.026 3.589 1.00 95.44 130 LYS A CA 1
ATOM 1059 C C . LYS A 1 130 ? 11.745 -8.875 4.099 1.00 95.44 130 LYS A C 1
ATOM 1061 O O . LYS A 1 130 ? 10.810 -8.346 4.694 1.00 95.44 130 LYS A O 1
ATOM 1066 N N . GLN A 1 131 ? 11.835 -10.202 3.964 1.00 95.56 131 GLN A N 1
ATOM 1067 C CA . GLN A 1 131 ? 10.769 -11.143 4.357 1.00 95.56 131 GLN A CA 1
ATOM 1068 C C . GLN A 1 131 ? 10.240 -10.915 5.783 1.00 95.56 131 GLN A C 1
ATOM 1070 O O . GLN A 1 131 ? 9.033 -10.891 6.007 1.00 95.56 131 GLN A O 1
ATOM 1075 N N . HIS A 1 132 ? 11.125 -10.722 6.768 1.00 95.56 132 HIS A N 1
ATOM 1076 C CA . HIS A 1 132 ? 10.697 -10.474 8.149 1.00 95.56 132 HIS A CA 1
ATOM 1077 C C . HIS A 1 132 ? 9.932 -9.150 8.300 1.00 95.56 132 HIS A C 1
ATOM 1079 O O . HIS A 1 132 ? 8.965 -9.105 9.050 1.00 95.56 132 HIS A O 1
ATOM 1085 N N . LYS A 1 133 ? 10.306 -8.107 7.550 1.00 95.38 133 LYS A N 1
ATOM 1086 C CA . LYS A 1 133 ? 9.621 -6.806 7.559 1.00 95.38 133 LYS A CA 1
ATOM 1087 C C . LYS A 1 133 ? 8.286 -6.869 6.836 1.00 95.38 133 LYS A C 1
ATOM 1089 O O . LYS A 1 133 ? 7.319 -6.328 7.346 1.00 95.38 133 LYS A O 1
ATOM 1094 N N . SER A 1 134 ? 8.208 -7.591 5.716 1.00 96.12 134 SER A N 1
ATOM 1095 C CA . SER A 1 134 ? 6.936 -7.849 5.025 1.00 96.12 134 SER A CA 1
ATOM 1096 C C . SER A 1 134 ? 5.926 -8.522 5.960 1.00 96.12 134 SER A C 1
ATOM 1098 O O . SER A 1 134 ? 4.791 -8.068 6.061 1.00 96.12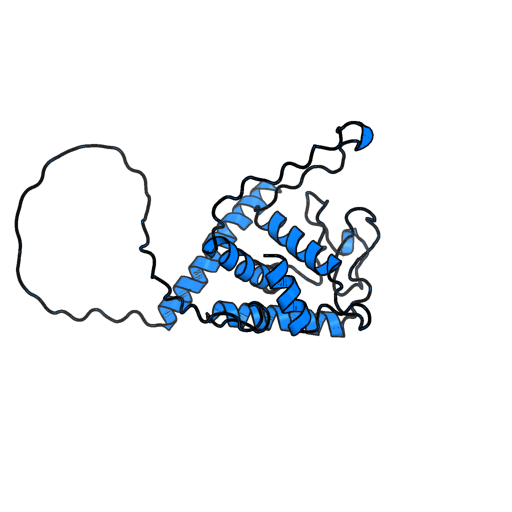 134 SER A O 1
ATOM 1100 N N . ARG A 1 135 ? 6.358 -9.510 6.761 1.00 96.62 135 ARG A N 1
ATOM 1101 C CA . ARG A 1 135 ? 5.502 -10.119 7.796 1.00 96.62 135 ARG A CA 1
ATOM 1102 C C . ARG A 1 135 ? 5.022 -9.115 8.849 1.00 96.62 135 ARG A C 1
ATOM 1104 O O . ARG A 1 135 ? 3.851 -9.148 9.204 1.00 96.62 135 ARG A O 1
ATOM 1111 N N . LEU A 1 136 ? 5.894 -8.220 9.324 1.00 96.94 136 LEU A N 1
ATOM 1112 C CA . LEU A 1 136 ? 5.503 -7.164 10.270 1.00 96.94 136 LEU A CA 1
ATOM 1113 C C . LEU A 1 136 ? 4.490 -6.195 9.651 1.00 96.94 136 LEU A C 1
ATOM 1115 O O . LEU A 1 136 ? 3.480 -5.882 10.274 1.00 96.94 136 LEU A O 1
ATOM 1119 N N . ILE A 1 137 ? 4.736 -5.756 8.415 1.00 97.06 137 ILE A N 1
ATOM 1120 C CA . ILE A 1 137 ? 3.828 -4.885 7.665 1.00 97.06 137 ILE A CA 1
ATOM 1121 C C . ILE A 1 137 ? 2.464 -5.566 7.541 1.00 97.06 137 ILE A C 1
ATOM 1123 O O . ILE A 1 137 ? 1.464 -4.989 7.962 1.00 97.06 137 ILE A O 1
ATOM 1127 N N . LYS A 1 138 ? 2.426 -6.806 7.042 1.00 96.50 138 LYS A N 1
ATOM 1128 C CA . LYS A 1 138 ? 1.191 -7.581 6.893 1.00 96.50 138 LYS A CA 1
ATOM 1129 C C . LYS A 1 138 ? 0.448 -7.730 8.224 1.00 96.50 138 LYS A C 1
ATOM 1131 O O . LYS A 1 138 ? -0.748 -7.469 8.278 1.00 96.50 138 LYS A O 1
ATOM 1136 N N . GLY A 1 139 ? 1.164 -8.030 9.307 1.00 96.56 139 GLY A N 1
ATOM 1137 C CA . GLY A 1 139 ? 0.584 -8.113 10.648 1.00 96.56 139 GLY A CA 1
ATOM 1138 C C . GLY A 1 139 ? -0.064 -6.803 11.112 1.00 96.56 139 GLY A C 1
ATOM 1139 O O . GLY A 1 139 ? -1.120 -6.832 11.738 1.00 96.56 139 GLY A O 1
ATOM 1140 N N . HIS A 1 140 ? 0.506 -5.640 10.776 1.00 96.50 140 HIS A N 1
ATOM 1141 C CA . HIS A 1 140 ? -0.126 -4.349 11.071 1.00 96.50 140 HIS A CA 1
ATOM 1142 C C . HIS A 1 140 ? -1.383 -4.094 10.230 1.00 96.50 140 HIS A C 1
ATOM 1144 O O . HIS A 1 140 ? -2.350 -3.542 10.761 1.00 96.50 140 HIS A O 1
ATOM 1150 N N . PHE A 1 141 ? -1.398 -4.499 8.956 1.00 96.62 141 PHE A N 1
ATOM 1151 C CA . PHE A 1 141 ? -2.608 -4.457 8.124 1.00 96.62 141 PHE A CA 1
ATOM 1152 C C . PHE A 1 141 ? -3.713 -5.342 8.717 1.00 96.62 141 PHE A C 1
ATOM 1154 O O . PHE A 1 141 ? -4.816 -4.847 8.943 1.00 96.62 141 PHE A O 1
ATOM 1161 N N . GLU A 1 142 ? -3.390 -6.588 9.075 1.00 95.62 142 GLU A N 1
ATOM 1162 C CA . GLU A 1 142 ? -4.305 -7.554 9.701 1.00 95.62 142 GLU A CA 1
ATOM 1163 C C . GLU A 1 142 ? -4.889 -7.022 11.020 1.00 95.62 142 GLU A C 1
ATOM 1165 O O . GLU A 1 142 ? -6.107 -6.989 11.202 1.00 95.62 142 GLU A O 1
ATOM 1170 N N . GLN A 1 143 ? -4.037 -6.527 11.925 1.00 93.44 143 GLN A N 1
ATOM 1171 C CA . GLN A 1 143 ? -4.470 -5.944 13.201 1.00 93.44 143 GLN A CA 1
ATOM 1172 C C . GLN A 1 143 ? -5.393 -4.736 13.003 1.00 93.44 143 GLN A C 1
ATOM 1174 O O . GLN A 1 143 ? -6.376 -4.571 13.728 1.00 93.44 143 GLN A O 1
ATOM 1179 N N . THR A 1 144 ? -5.086 -3.888 12.020 1.00 93.81 144 THR A N 1
ATOM 1180 C CA . THR A 1 144 ? -5.869 -2.682 11.727 1.00 93.81 144 THR A CA 1
ATOM 1181 C C . THR A 1 144 ? -7.217 -3.044 11.107 1.00 93.81 144 THR A C 1
ATOM 1183 O O . THR A 1 144 ? -8.238 -2.520 11.547 1.00 93.81 144 THR A O 1
ATOM 1186 N N . ALA A 1 145 ? -7.245 -3.985 10.159 1.00 92.56 145 ALA A N 1
ATOM 1187 C CA . ALA A 1 145 ? -8.474 -4.511 9.570 1.00 92.56 145 ALA A CA 1
ATOM 1188 C C . ALA A 1 145 ? -9.385 -5.132 10.641 1.00 92.56 145 ALA A C 1
ATOM 1190 O O . ALA A 1 145 ? -10.572 -4.818 10.702 1.00 92.56 145 ALA A O 1
ATOM 1191 N N . MET A 1 146 ? -8.820 -5.950 11.534 1.00 90.94 146 MET A N 1
ATOM 1192 C CA . MET A 1 146 ? -9.553 -6.582 12.632 1.00 90.94 146 MET A CA 1
ATOM 1193 C C . MET A 1 146 ? -10.126 -5.554 13.615 1.00 90.94 146 MET A C 1
ATOM 1195 O O . MET A 1 146 ? -11.276 -5.673 14.032 1.00 90.94 146 MET A O 1
ATOM 1199 N N . ALA A 1 147 ? -9.355 -4.528 13.981 1.00 88.25 147 ALA A N 1
ATOM 1200 C CA . ALA A 1 147 ? -9.841 -3.462 14.852 1.00 88.25 147 ALA A CA 1
ATOM 1201 C C . ALA A 1 147 ? -10.991 -2.670 14.202 1.00 88.25 147 ALA A C 1
ATOM 1203 O O . ALA A 1 147 ? -12.009 -2.444 14.856 1.00 88.25 147 ALA A O 1
ATOM 1204 N N . LEU A 1 148 ? -10.874 -2.326 12.915 1.00 88.56 148 LEU A N 1
ATOM 1205 C CA . LEU A 1 148 ? -11.929 -1.632 12.168 1.00 88.56 148 LEU A CA 1
ATOM 1206 C C . LEU A 1 148 ? -13.199 -2.480 12.032 1.00 88.56 148 LEU A C 1
ATOM 1208 O O . LEU A 1 148 ? -14.293 -1.960 12.226 1.00 88.56 148 LEU A O 1
ATOM 1212 N N . ALA A 1 149 ? -13.068 -3.787 11.785 1.00 84.94 149 ALA A N 1
ATOM 1213 C CA . ALA A 1 149 ? -14.203 -4.713 11.735 1.00 84.94 149 ALA A CA 1
ATOM 1214 C C . ALA A 1 149 ? -14.948 -4.817 13.081 1.00 84.94 149 ALA A C 1
ATOM 1216 O O . ALA A 1 149 ? -16.145 -5.080 13.113 1.00 84.94 149 ALA A O 1
ATOM 1217 N N . GLN A 1 150 ? -14.257 -4.568 14.198 1.00 85.75 150 GLN A N 1
ATOM 1218 C CA . GLN A 1 150 ? -14.846 -4.499 15.540 1.00 85.75 150 GLN A CA 1
ATOM 1219 C C . GLN A 1 150 ? -15.413 -3.111 15.890 1.00 85.75 150 GLN A C 1
ATOM 1221 O O . GLN A 1 150 ? -15.784 -2.882 17.042 1.00 85.75 150 GLN A O 1
ATOM 1226 N N . GLY A 1 151 ? -15.421 -2.158 14.952 1.00 83.19 151 GLY A N 1
ATOM 1227 C CA . GLY A 1 151 ? -15.829 -0.773 15.202 1.00 83.19 151 GLY A CA 1
ATOM 1228 C C . GLY A 1 151 ? -14.859 0.013 16.093 1.00 83.19 151 GLY A C 1
ATOM 1229 O O . GLY A 1 151 ? -15.206 1.080 16.598 1.00 83.19 151 GLY A O 1
ATOM 1230 N N . LYS A 1 152 ? -13.641 -0.496 16.320 1.00 82.50 152 LYS A N 1
ATOM 1231 C CA . LYS A 1 152 ? -12.595 0.212 17.068 1.00 82.50 152 LYS A CA 1
ATOM 1232 C C . LYS A 1 152 ? -11.815 1.106 16.116 1.00 82.50 152 LYS A C 1
ATOM 1234 O O . LYS A 1 152 ? -11.538 0.719 14.987 1.00 82.50 152 LYS A O 1
ATOM 1239 N N . LEU A 1 153 ? -11.395 2.271 16.603 1.00 80.19 153 LEU A N 1
ATOM 1240 C CA . LEU A 1 153 ? -10.503 3.170 15.872 1.00 80.19 153 LEU A CA 1
ATOM 1241 C C . LEU A 1 153 ? -9.033 2.791 16.130 1.00 80.19 153 LEU A C 1
ATOM 1243 O O . LEU A 1 153 ? -8.558 2.956 17.257 1.00 80.19 153 LEU A O 1
ATOM 1247 N N . PRO A 1 154 ? -8.289 2.302 15.122 1.00 80.00 154 PRO A N 1
ATOM 1248 C CA . PRO A 1 154 ? -6.877 1.970 15.271 1.00 80.00 154 PRO A CA 1
ATOM 1249 C C . PRO A 1 154 ? -6.006 3.220 15.425 1.00 80.00 154 PRO A C 1
ATOM 1251 O O . PRO A 1 154 ? -6.282 4.282 14.860 1.00 80.00 154 PRO A O 1
ATOM 1254 N N . ASN A 1 155 ? -4.899 3.073 16.154 1.00 74.25 155 ASN A N 1
ATOM 1255 C CA . ASN A 1 155 ? -3.948 4.159 16.378 1.00 74.25 155 ASN A CA 1
ATOM 1256 C C . ASN A 1 155 ? -3.418 4.734 15.054 1.00 74.25 155 ASN A C 1
ATOM 1258 O O . ASN A 1 155 ? -3.044 3.998 14.146 1.00 74.25 155 ASN A O 1
ATOM 1262 N N . GLY A 1 156 ? -3.348 6.064 14.958 1.00 71.88 156 GLY A N 1
ATOM 1263 C CA . GLY A 1 156 ? -2.759 6.767 13.814 1.00 71.88 156 GLY A CA 1
ATOM 1264 C C . GLY A 1 156 ? -3.671 6.974 12.602 1.00 71.88 156 GLY A C 1
ATOM 1265 O O . GLY A 1 156 ? -3.295 7.748 11.727 1.00 71.88 156 GLY A O 1
ATOM 1266 N N . LEU A 1 157 ? -4.867 6.371 12.559 1.00 74.38 157 LEU A N 1
ATOM 1267 C CA . LEU A 1 157 ? -5.874 6.683 11.529 1.00 74.38 157 LEU A CA 1
ATOM 1268 C C . LEU A 1 157 ? -6.630 7.994 11.790 1.00 74.38 157 LEU A C 1
ATOM 1270 O O . LEU A 1 157 ? -7.259 8.528 10.881 1.00 74.38 157 LEU A O 1
ATOM 1274 N N . VAL A 1 158 ? -6.522 8.543 13.003 1.00 65.50 158 VAL A N 1
ATOM 1275 C CA . VAL A 1 158 ? -7.055 9.861 13.366 1.00 65.50 158 VAL A CA 1
ATOM 1276 C C . VAL A 1 158 ? -5.909 10.785 13.762 1.00 65.50 158 VAL A C 1
ATOM 1278 O O . VAL A 1 158 ? -4.949 10.361 14.411 1.00 65.50 158 VAL A O 1
ATOM 1281 N N . GLY A 1 159 ? -6.010 12.052 13.350 1.00 54.91 159 GLY A N 1
ATOM 1282 C CA . GLY A 1 159 ? -5.064 13.103 13.718 1.00 54.91 159 GLY A CA 1
ATOM 1283 C C . GLY A 1 159 ? -4.877 13.215 15.236 1.00 54.91 159 GLY A C 1
ATOM 1284 O O . GLY A 1 159 ? -5.736 12.819 16.025 1.00 54.91 159 GLY A O 1
ATOM 1285 N N . LYS A 1 160 ? -3.726 13.750 15.664 1.00 46.62 160 LYS A N 1
ATOM 1286 C CA . LYS A 1 160 ? -3.453 14.012 17.087 1.00 46.62 160 LYS A CA 1
ATOM 1287 C C . LYS A 1 160 ? -4.604 14.829 17.690 1.00 46.62 160 LYS A C 1
ATOM 1289 O O . LYS A 1 160 ? -5.065 15.771 17.056 1.00 46.62 160 LYS A O 1
ATOM 1294 N N . LYS A 1 161 ? -5.047 14.449 18.900 1.00 42.41 161 LYS A N 1
ATOM 1295 C CA . LYS A 1 161 ? -6.176 15.041 19.644 1.00 42.41 161 LYS A CA 1
ATOM 1296 C C . LYS A 1 161 ? -6.243 16.567 19.480 1.00 42.41 161 LYS A C 1
ATOM 1298 O O . LYS A 1 161 ? -5.519 17.297 20.146 1.00 42.41 161 LYS A O 1
ATOM 1303 N N . GLY A 1 162 ? -7.169 17.011 18.641 1.00 37.94 162 GLY A N 1
ATOM 1304 C CA . GLY A 1 162 ? -7.616 18.388 18.515 1.00 37.94 162 GLY A CA 1
ATOM 1305 C C . GLY A 1 162 ? -9.103 18.347 18.196 1.00 37.94 162 GLY A C 1
ATOM 1306 O O . GLY A 1 162 ? -9.485 17.941 17.107 1.00 37.94 162 GLY A O 1
ATOM 1307 N N . THR A 1 163 ? -9.921 18.730 19.178 1.00 30.89 163 THR A N 1
ATOM 1308 C CA . THR A 1 163 ? -11.397 18.725 19.204 1.00 30.89 163 THR A CA 1
ATOM 1309 C C . THR A 1 163 ? -12.062 17.343 19.364 1.00 30.89 163 THR A C 1
ATOM 1311 O O . THR A 1 163 ? -12.176 16.543 18.441 1.00 30.89 163 THR A O 1
ATOM 1314 N N . LYS A 1 164 ? -12.549 17.061 20.584 1.00 30.39 164 LYS A N 1
ATOM 1315 C CA . LYS A 1 164 ? -13.624 16.084 20.806 1.00 30.39 164 LYS A CA 1
ATOM 1316 C C . LYS A 1 164 ? -14.873 16.636 20.108 1.00 30.39 164 LYS A C 1
ATOM 1318 O O . LYS A 1 164 ? -15.540 17.499 20.668 1.00 30.39 164 LYS A O 1
ATOM 1323 N N . LYS A 1 165 ? -15.185 16.162 18.905 1.00 30.88 165 LYS A N 1
ATOM 1324 C CA . LYS A 1 165 ? -16.578 16.101 18.457 1.00 30.88 165 LYS A CA 1
ATOM 1325 C C . LYS A 1 165 ? -17.049 14.675 18.685 1.00 30.88 165 LYS A C 1
ATOM 1327 O O . LYS A 1 165 ? -16.477 13.728 18.154 1.00 30.88 165 LYS A O 1
ATOM 1332 N N . GLU A 1 166 ? -18.010 14.546 19.585 1.00 22.80 166 GLU A N 1
ATOM 1333 C CA . GLU A 1 166 ? -18.706 13.305 19.883 1.00 22.80 166 GLU A CA 1
ATOM 1334 C C . GLU A 1 166 ? -19.614 12.992 18.694 1.00 22.80 166 GLU A C 1
ATOM 1336 O O . GLU A 1 166 ? -20.594 13.690 18.442 1.00 22.80 166 GLU A O 1
ATOM 1341 N N . TRP A 1 167 ? -19.224 11.999 17.898 1.00 35.94 167 TRP A N 1
ATOM 1342 C CA . TRP A 1 167 ? -20.017 11.533 16.770 1.00 35.94 167 TRP A CA 1
ATOM 1343 C C . TRP A 1 167 ? -20.960 10.449 17.277 1.00 35.94 167 TRP A C 1
ATOM 1345 O O . TRP A 1 167 ? -20.556 9.306 17.486 1.00 35.94 167 TRP A O 1
ATOM 1355 N N . THR A 1 168 ? -22.220 10.808 17.496 1.00 28.58 168 THR A N 1
ATOM 1356 C CA . THR A 1 168 ? -23.297 9.824 17.585 1.00 28.58 168 THR A CA 1
ATOM 1357 C C . THR A 1 168 ? -23.544 9.299 16.176 1.00 28.58 168 THR A C 1
ATOM 1359 O O . THR A 1 168 ? -24.026 10.023 15.306 1.00 28.58 168 THR A O 1
ATOM 1362 N N . MET A 1 169 ? -23.163 8.042 15.933 1.00 29.70 169 MET A N 1
ATOM 1363 C CA . MET A 1 169 ? -23.550 7.315 14.724 1.00 29.70 169 MET A CA 1
ATOM 1364 C C . MET A 1 169 ? -25.080 7.279 14.693 1.00 29.70 169 MET A C 1
ATOM 1366 O O . MET A 1 169 ? -25.705 6.580 15.490 1.00 29.70 169 MET A O 1
ATOM 1370 N N . LYS A 1 170 ? -25.699 8.077 13.820 1.00 30.08 170 LYS A N 1
ATOM 1371 C CA . LYS A 1 170 ? -27.120 7.917 13.524 1.00 30.08 170 LYS A CA 1
ATOM 1372 C C . LYS A 1 170 ? -27.242 6.634 12.713 1.00 30.08 170 LYS A C 1
ATOM 1374 O O . LYS A 1 170 ? -26.693 6.548 11.621 1.00 30.08 170 LYS A O 1
ATOM 1379 N N . THR A 1 171 ? -27.913 5.630 13.267 1.00 33.78 171 THR A N 1
ATOM 1380 C CA . THR A 1 171 ? -28.373 4.468 12.503 1.00 33.78 171 THR A CA 1
ATOM 1381 C C . THR A 1 171 ? -29.232 4.978 11.351 1.00 33.78 171 THR A C 1
ATOM 1383 O O . THR A 1 171 ? -30.312 5.522 11.588 1.00 33.78 171 THR A O 1
ATOM 1386 N N . LEU A 1 172 ? -28.725 4.873 10.124 1.00 32.91 172 LEU A N 1
ATOM 1387 C CA . LEU A 1 172 ? -29.469 5.272 8.937 1.00 32.91 172 LEU A CA 1
ATOM 1388 C C . LEU A 1 172 ? -30.515 4.194 8.602 1.00 32.91 172 LEU A C 1
ATOM 1390 O O . LEU A 1 172 ? -30.199 3.002 8.657 1.00 32.91 172 LEU A O 1
ATOM 1394 N N . PRO A 1 173 ? -31.759 4.587 8.281 1.00 25.88 173 PRO A N 1
ATOM 1395 C CA . PRO A 1 173 ? -32.793 3.661 7.852 1.00 25.88 173 PRO A CA 1
ATOM 1396 C C . PRO A 1 173 ? -32.472 3.107 6.457 1.00 25.88 173 PRO A C 1
ATOM 1398 O O . PRO A 1 173 ? -32.066 3.825 5.547 1.00 25.88 173 PRO A O 1
ATOM 1401 N N . PHE A 1 174 ? -32.650 1.797 6.315 1.00 29.72 174 PHE A N 1
ATOM 1402 C CA . PHE A 1 174 ? -32.495 1.049 5.074 1.00 29.72 174 PHE A CA 1
ATOM 1403 C C . PHE A 1 174 ? -33.718 1.283 4.178 1.00 29.72 174 PHE A C 1
ATOM 1405 O O . PHE A 1 174 ? -34.754 0.649 4.371 1.00 29.72 174 PHE A O 1
ATOM 1412 N N . GLU A 1 175 ? -33.619 2.178 3.195 1.00 27.80 175 GLU A N 1
ATOM 1413 C CA . GLU A 1 175 ? -34.636 2.272 2.144 1.00 27.80 175 GLU A CA 1
ATOM 1414 C C . GLU A 1 175 ? -34.350 1.266 1.027 1.00 27.80 175 GLU A C 1
ATOM 1416 O O . GLU A 1 175 ? -33.337 1.308 0.326 1.00 27.80 175 GLU A O 1
ATOM 1421 N N . THR A 1 176 ? -35.268 0.315 0.873 1.00 27.59 176 THR A N 1
ATOM 1422 C CA . THR A 1 176 ? -35.228 -0.719 -0.159 1.00 27.59 176 THR A CA 1
ATOM 1423 C C . THR A 1 176 ? -35.866 -0.176 -1.438 1.00 27.59 176 THR A C 1
ATOM 1425 O O . THR A 1 176 ? -37.057 -0.340 -1.678 1.00 27.59 176 THR A O 1
ATOM 1428 N N . GLY A 1 177 ? -35.078 0.476 -2.291 1.00 24.94 177 GLY A N 1
ATOM 1429 C CA . GLY A 1 177 ? -35.537 0.927 -3.607 1.00 24.94 177 GLY A CA 1
ATOM 1430 C C . GLY A 1 177 ? -35.659 -0.221 -4.617 1.00 24.94 177 GLY A C 1
ATOM 1431 O O . GLY A 1 177 ? -34.789 -0.389 -5.468 1.00 24.94 177 GLY A O 1
ATOM 1432 N N . ARG A 1 178 ? -36.739 -1.014 -4.559 1.00 26.89 178 ARG A N 1
ATOM 1433 C CA . ARG A 1 178 ? -37.264 -1.716 -5.746 1.00 26.89 178 ARG A CA 1
ATOM 1434 C C . ARG A 1 178 ? -38.237 -0.772 -6.441 1.00 26.89 178 ARG A C 1
ATOM 1436 O O . ARG A 1 178 ? -39.287 -0.467 -5.888 1.00 26.89 178 ARG A O 1
ATOM 1443 N N . GLY A 1 179 ? -37.908 -0.342 -7.656 1.00 25.34 179 GLY A N 1
ATOM 1444 C CA . GLY A 1 179 ? -38.859 0.374 -8.499 1.00 25.34 179 GLY A CA 1
ATOM 1445 C C . GLY A 1 179 ? -40.087 -0.489 -8.801 1.00 25.34 179 GLY A C 1
ATOM 1446 O O . GLY A 1 179 ? -39.951 -1.646 -9.208 1.00 25.34 179 GLY A O 1
ATOM 1447 N N . LYS A 1 180 ? -41.282 0.082 -8.631 1.00 26.59 180 LYS A N 1
ATOM 1448 C CA . LYS A 1 180 ? -42.492 -0.372 -9.316 1.00 26.59 180 LYS A CA 1
ATOM 1449 C C . LYS A 1 180 ? -43.452 0.803 -9.522 1.00 26.59 180 LYS A C 1
ATOM 1451 O O . LYS A 1 180 ? -43.873 1.427 -8.561 1.00 26.59 180 LYS A O 1
ATOM 1456 N N . LEU A 1 181 ? -43.685 1.064 -10.808 1.00 26.88 181 LEU A N 1
ATOM 1457 C CA . LEU A 1 181 ? -44.849 1.630 -11.496 1.00 26.88 181 LEU A CA 1
ATOM 1458 C C . LEU A 1 181 ? -45.961 2.277 -10.647 1.00 26.88 181 LEU A C 1
ATOM 1460 O O . LEU A 1 181 ? -46.531 1.645 -9.761 1.00 26.88 181 LEU A O 1
ATOM 1464 N N . GLU A 1 182 ? -46.312 3.502 -11.039 1.00 26.23 182 GLU A N 1
ATOM 1465 C CA . GLU A 1 182 ? -47.493 4.259 -10.622 1.00 26.23 182 GLU A CA 1
ATOM 1466 C C . GLU A 1 182 ? -48.798 3.452 -10.732 1.00 26.23 182 GLU A C 1
ATOM 1468 O O . GLU A 1 182 ? -49.058 2.809 -11.750 1.00 26.23 182 GLU A O 1
ATOM 1473 N N . SER A 1 183 ? -49.648 3.570 -9.710 1.00 27.06 183 SER A N 1
ATOM 1474 C CA . SER A 1 183 ? -51.103 3.718 -9.850 1.00 27.06 183 SER A CA 1
ATOM 1475 C C . SER A 1 183 ? -51.698 4.168 -8.511 1.00 27.06 183 SER A C 1
ATOM 1477 O O . SER A 1 183 ? -51.408 3.576 -7.472 1.00 27.06 183 SER A O 1
ATOM 1479 N N . GLU A 1 184 ? -52.508 5.221 -8.566 1.00 27.05 184 GLU A N 1
ATOM 1480 C CA . GLU A 1 184 ? -53.263 5.856 -7.480 1.00 27.05 184 GLU A CA 1
ATOM 1481 C C . GLU A 1 184 ? -54.168 4.887 -6.686 1.00 27.05 184 GLU A C 1
ATOM 1483 O O . GLU A 1 184 ? -54.603 3.872 -7.227 1.00 27.05 184 GLU A O 1
ATOM 1488 N N . VAL A 1 185 ? -54.504 5.239 -5.429 1.00 27.00 185 VAL A N 1
ATOM 1489 C CA . VAL A 1 185 ? -55.886 5.470 -4.916 1.00 27.00 185 VAL A CA 1
ATOM 1490 C C . VAL A 1 185 ? -55.899 5.587 -3.369 1.00 27.00 185 VAL A C 1
ATOM 1492 O O . VAL A 1 185 ? -55.450 4.694 -2.660 1.00 27.00 185 VAL A O 1
ATOM 1495 N N . SER A 1 186 ? -56.445 6.720 -2.902 1.00 26.22 186 SER A N 1
ATOM 1496 C CA . SER A 1 186 ? -57.145 7.081 -1.644 1.00 26.22 186 SER A CA 1
ATOM 1497 C C . SER A 1 186 ? -56.872 6.416 -0.277 1.00 26.22 186 SER A C 1
ATOM 1499 O O . SER A 1 186 ? -56.977 5.208 -0.098 1.00 26.22 186 SER A O 1
ATOM 1501 N N . ALA A 1 187 ? -56.733 7.284 0.739 1.00 26.62 187 ALA A N 1
ATOM 1502 C CA . ALA A 1 187 ? -56.984 7.024 2.170 1.00 26.62 187 ALA A CA 1
ATOM 1503 C C . ALA A 1 187 ? -58.513 6.949 2.472 1.00 26.62 187 ALA A C 1
ATOM 1505 O O . ALA A 1 187 ? -59.282 7.366 1.598 1.00 26.62 187 ALA A O 1
ATOM 1506 N N . PRO A 1 188 ? -58.996 6.467 3.652 1.00 37.75 188 PRO A N 1
ATOM 1507 C CA . PRO A 1 188 ? -58.825 7.205 4.922 1.00 37.75 188 PRO A CA 1
ATOM 1508 C C . PRO A 1 188 ? -58.781 6.387 6.251 1.00 37.75 188 PRO A C 1
ATOM 1510 O O . PRO A 1 188 ? -59.113 5.209 6.303 1.00 37.75 188 PRO A O 1
ATOM 1513 N N . ASP A 1 189 ? -58.404 7.116 7.314 1.00 27.08 189 ASP A N 1
ATOM 1514 C CA . ASP A 1 189 ? -58.827 7.073 8.733 1.00 27.08 189 ASP A CA 1
ATOM 1515 C C . ASP A 1 189 ? -58.636 5.855 9.667 1.00 27.08 189 ASP A C 1
ATOM 1517 O O . ASP A 1 189 ? -59.112 4.750 9.430 1.00 27.08 189 ASP A O 1
ATOM 1521 N N . GLY A 1 190 ? -58.090 6.155 10.863 1.00 27.16 190 GLY A N 1
ATOM 1522 C CA . GLY A 1 190 ? -58.398 5.441 12.114 1.00 27.16 190 GLY A CA 1
ATOM 1523 C C . GLY A 1 190 ? -57.205 5.140 13.035 1.00 27.16 190 GLY A C 1
ATOM 1524 O O . GLY A 1 190 ? -56.426 4.230 12.774 1.00 27.16 190 GLY A O 1
ATOM 1525 N N . ALA A 1 191 ? -57.095 5.855 14.159 1.00 25.89 191 ALA A N 1
ATOM 1526 C CA . ALA A 1 191 ? -56.240 5.506 15.307 1.00 25.89 191 ALA A CA 1
ATOM 1527 C C . ALA A 1 191 ? -57.074 4.814 16.427 1.00 25.89 191 ALA A C 1
ATOM 1529 O O . ALA A 1 191 ? -58.298 4.768 16.310 1.00 25.89 191 ALA A O 1
ATOM 1530 N N . PRO A 1 192 ? -56.480 4.409 17.574 1.00 47.03 192 PRO A N 1
ATOM 1531 C CA . PRO A 1 192 ? -55.862 3.109 17.910 1.00 47.03 192 PRO A CA 1
ATOM 1532 C C . PRO A 1 192 ? -56.708 2.367 19.007 1.00 47.03 192 PRO A C 1
ATOM 1534 O O . PRO A 1 192 ? -57.810 2.853 19.268 1.00 47.03 192 PRO A O 1
ATOM 1537 N N . PRO A 1 193 ? -56.308 1.243 19.684 1.00 42.00 193 PRO A N 1
ATOM 1538 C CA . PRO A 1 193 ? -55.234 1.256 20.708 1.00 42.00 193 PRO A CA 1
ATOM 1539 C C . PRO A 1 193 ? -54.522 -0.097 21.062 1.00 42.00 193 PRO A C 1
ATOM 1541 O O . PRO A 1 193 ? -54.954 -1.180 20.698 1.00 42.00 193 PRO A O 1
ATOM 1544 N N . HIS A 1 194 ? -53.453 0.023 21.869 1.00 29.44 194 HIS A N 1
ATOM 1545 C CA . HIS A 1 194 ? -52.851 -0.933 22.833 1.00 29.44 194 HIS A CA 1
ATOM 1546 C C . HIS A 1 194 ? -52.372 -2.349 22.426 1.00 29.44 194 HIS A C 1
ATOM 1548 O O . HIS A 1 194 ? -53.136 -3.199 21.991 1.00 29.44 194 HIS A O 1
ATOM 1554 N N . GLY A 1 195 ? -51.121 -2.664 22.804 1.00 25.30 195 GLY A N 1
ATOM 1555 C CA . GLY A 1 195 ? -50.650 -4.043 22.988 1.00 25.30 195 GLY A CA 1
ATOM 1556 C C . GLY A 1 195 ? -49.134 -4.160 23.147 1.00 25.30 195 GLY A C 1
ATOM 1557 O O . GLY A 1 195 ? -48.402 -4.083 22.168 1.00 25.30 195 GLY A O 1
ATOM 1558 N N . ALA A 1 196 ? -48.667 -4.341 24.384 1.00 34.75 196 ALA A N 1
ATOM 1559 C CA . ALA A 1 196 ? -47.302 -4.759 24.690 1.00 34.75 196 ALA A CA 1
ATOM 1560 C C . ALA A 1 196 ? -47.059 -6.192 24.180 1.00 34.75 196 ALA A C 1
ATOM 1562 O O . ALA A 1 196 ? -47.905 -7.063 24.372 1.00 34.75 196 ALA A O 1
ATOM 1563 N N . GLY A 1 197 ? -45.904 -6.438 23.562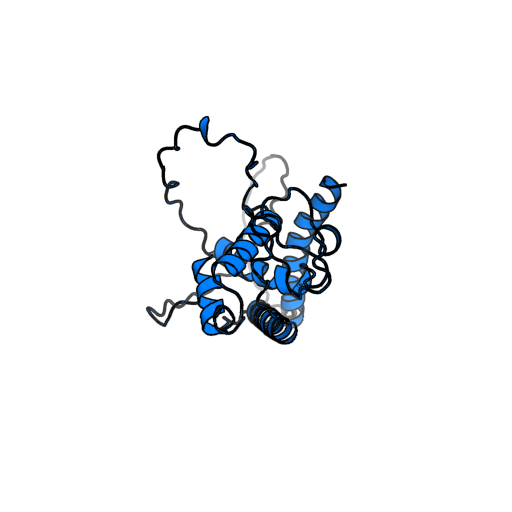 1.00 25.72 197 GLY A N 1
ATOM 1564 C CA . GLY A 1 197 ? -45.495 -7.765 23.111 1.00 25.72 197 GLY A CA 1
ATOM 1565 C C . GLY A 1 197 ? -44.001 -7.803 22.817 1.00 25.72 197 GLY A C 1
ATOM 1566 O O . GLY A 1 197 ? -43.534 -7.147 21.887 1.00 25.72 197 GLY A O 1
ATOM 1567 N N . ASP A 1 198 ? -43.275 -8.549 23.648 1.00 35.06 198 ASP A N 1
ATOM 1568 C CA . ASP A 1 198 ? -41.865 -8.904 23.493 1.00 35.06 198 ASP A CA 1
ATOM 1569 C C . ASP A 1 198 ? -41.535 -9.326 22.055 1.00 35.06 198 ASP A C 1
ATOM 1571 O O . ASP A 1 198 ? -42.155 -10.230 21.494 1.00 35.06 198 ASP A O 1
ATOM 1575 N N . SER A 1 199 ? -40.512 -8.701 21.472 1.00 30.38 199 SER A N 1
ATOM 1576 C CA . SER A 1 199 ? -39.836 -9.207 20.276 1.00 30.38 199 SER A CA 1
ATOM 1577 C C . SER A 1 199 ? -38.477 -9.783 20.679 1.00 30.38 199 SER A C 1
ATOM 1579 O O . SER A 1 199 ? -37.775 -9.164 21.484 1.00 30.38 199 SER A O 1
ATOM 1581 N N . PRO A 1 200 ? -38.080 -10.948 20.138 1.00 36.44 200 PRO A N 1
ATOM 1582 C CA . PRO A 1 200 ? -36.823 -11.594 20.481 1.00 36.44 200 PRO A CA 1
ATOM 1583 C C . PRO A 1 200 ? -35.678 -10.698 20.012 1.00 36.44 200 PRO A C 1
ATOM 1585 O O . PRO A 1 200 ? -35.530 -10.429 18.820 1.00 36.44 200 PRO A O 1
ATOM 1588 N N . GLY A 1 201 ? -34.899 -10.188 20.967 1.00 31.52 201 GLY A N 1
ATOM 1589 C CA . GLY A 1 201 ? -33.736 -9.359 20.684 1.00 31.52 201 GLY A CA 1
ATOM 1590 C C . GLY A 1 201 ? -32.782 -10.107 19.760 1.00 31.52 201 GLY A C 1
ATOM 1591 O O . GLY A 1 201 ? -32.228 -11.137 20.139 1.00 31.52 201 GLY A O 1
ATOM 1592 N N . LEU A 1 202 ? -32.620 -9.593 18.542 1.00 43.81 202 LEU A N 1
ATOM 1593 C CA . LEU A 1 202 ? -31.664 -10.107 17.575 1.00 43.81 202 LEU A CA 1
ATOM 1594 C C . LEU A 1 202 ? -30.259 -9.938 18.171 1.00 43.81 202 LEU A C 1
ATOM 1596 O O . LEU A 1 202 ? -29.805 -8.816 18.408 1.00 43.81 202 LEU A O 1
ATOM 1600 N N . ASP A 1 203 ? -29.624 -11.066 18.487 1.00 47.00 203 ASP A N 1
ATOM 1601 C CA . ASP A 1 203 ? -28.346 -11.139 19.190 1.00 47.00 203 ASP A CA 1
ATOM 1602 C C . ASP A 1 203 ? -27.279 -10.273 18.494 1.00 47.00 203 ASP A C 1
ATOM 1604 O O . ASP A 1 203 ? -27.193 -10.200 17.265 1.00 47.00 203 ASP A O 1
ATOM 1608 N N . ARG A 1 204 ? -26.419 -9.622 19.285 1.00 41.00 204 ARG A N 1
ATOM 1609 C CA . ARG A 1 204 ? -25.260 -8.856 18.799 1.00 41.00 204 ARG A CA 1
ATOM 1610 C C . ARG A 1 204 ? -24.370 -9.691 17.878 1.00 41.00 204 ARG A C 1
ATOM 1612 O O . ARG A 1 204 ? -23.738 -9.126 16.986 1.00 41.00 204 ARG A O 1
ATOM 1619 N N . ALA A 1 205 ? -24.326 -11.008 18.077 1.00 40.78 205 ALA A N 1
ATOM 1620 C CA . ALA A 1 205 ? -23.629 -11.928 17.189 1.00 40.78 205 ALA A CA 1
ATOM 1621 C C . ALA A 1 205 ? -24.282 -12.011 15.796 1.00 40.78 205 ALA A C 1
ATOM 1623 O O . ALA A 1 205 ? -23.569 -12.025 14.795 1.00 40.78 205 ALA A O 1
ATOM 1624 N N . GLU A 1 206 ? -25.612 -11.978 15.715 1.00 41.94 206 GLU A N 1
ATOM 1625 C CA . GLU A 1 206 ? -26.370 -12.014 14.459 1.00 41.94 206 GLU A CA 1
ATOM 1626 C C . GLU A 1 206 ? -26.216 -10.696 13.686 1.00 41.94 206 GLU A C 1
ATOM 1628 O O . GLU A 1 206 ? -25.976 -10.696 12.480 1.00 41.94 206 GLU A O 1
ATOM 1633 N N . LEU A 1 207 ? -26.217 -9.559 14.392 1.00 42.59 207 LEU A N 1
ATOM 1634 C CA . LEU A 1 207 ? -25.915 -8.245 13.811 1.00 42.59 207 LEU A CA 1
ATOM 1635 C C . LEU A 1 207 ? -24.469 -8.149 13.304 1.00 42.59 207 LEU A C 1
ATOM 1637 O O . LEU A 1 207 ? -24.233 -7.604 12.227 1.00 42.59 207 LEU A O 1
ATOM 1641 N N . ALA A 1 208 ? -23.502 -8.718 14.030 1.00 41.59 208 ALA A N 1
ATOM 1642 C CA . ALA A 1 208 ? -22.116 -8.80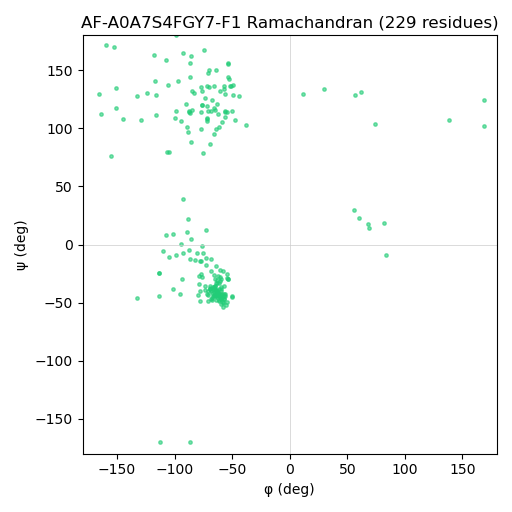5 13.573 1.00 41.59 208 ALA A CA 1
ATOM 1643 C C . ALA A 1 208 ? -21.968 -9.736 12.356 1.00 41.59 208 ALA A C 1
ATOM 1645 O O . ALA A 1 208 ? -21.197 -9.431 11.444 1.00 41.59 208 ALA A O 1
ATOM 1646 N N . ARG A 1 209 ? -22.737 -10.835 12.293 1.00 45.22 209 ARG A N 1
ATOM 1647 C CA . ARG A 1 209 ? -22.784 -11.711 11.113 1.00 45.22 209 ARG A CA 1
ATOM 1648 C C . ARG A 1 209 ? -23.406 -11.015 9.911 1.00 45.22 209 ARG A C 1
ATOM 1650 O O . ARG A 1 209 ? -22.831 -11.118 8.837 1.00 45.22 209 ARG A O 1
ATOM 1657 N N . ILE A 1 210 ? -24.512 -10.290 10.071 1.00 42.97 210 ILE A N 1
ATOM 1658 C CA . ILE A 1 210 ? -25.192 -9.569 8.981 1.00 42.97 210 ILE A CA 1
ATOM 1659 C C . ILE A 1 210 ? -24.343 -8.388 8.484 1.00 42.97 210 ILE A C 1
ATOM 1661 O O . ILE A 1 210 ? -24.223 -8.195 7.277 1.00 42.97 210 ILE A O 1
ATOM 1665 N N . ALA A 1 211 ? -23.684 -7.647 9.380 1.00 42.62 211 ALA A N 1
ATOM 1666 C CA . ALA A 1 211 ? -22.744 -6.586 9.011 1.00 42.62 211 ALA A CA 1
ATOM 1667 C C . ALA A 1 211 ? -21.498 -7.138 8.294 1.00 42.62 211 ALA A C 1
ATOM 1669 O O . ALA A 1 211 ? -21.060 -6.574 7.290 1.00 42.62 211 ALA A 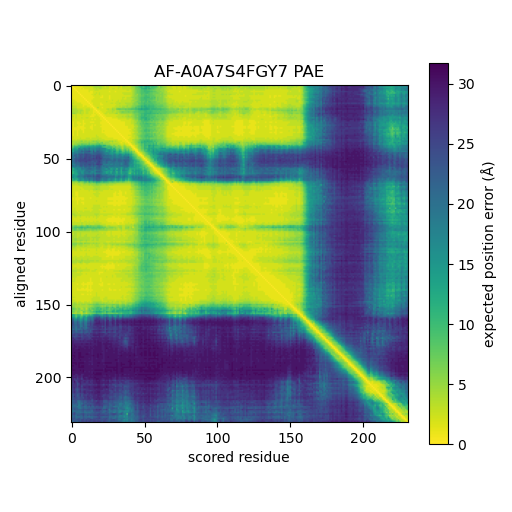O 1
ATOM 1670 N N . GLY A 1 212 ? -20.965 -8.275 8.757 1.00 40.56 212 GLY A N 1
ATOM 1671 C CA . GLY A 1 212 ? -19.905 -9.010 8.066 1.00 40.56 212 GLY A CA 1
ATOM 1672 C C . GLY A 1 212 ? -20.349 -9.528 6.696 1.00 40.56 212 GLY A C 1
ATOM 1673 O O . GLY A 1 212 ? -19.596 -9.426 5.733 1.00 40.56 212 GLY A O 1
ATOM 1674 N N . LEU A 1 213 ? -21.591 -10.007 6.576 1.00 38.69 213 LEU A N 1
ATOM 1675 C CA . LEU A 1 213 ? -22.160 -10.474 5.314 1.00 38.69 213 LEU A CA 1
ATOM 1676 C C . LEU A 1 213 ? -22.356 -9.314 4.329 1.00 38.69 213 LEU A C 1
ATOM 1678 O O . LEU A 1 213 ? -21.990 -9.466 3.178 1.00 38.69 213 LEU A O 1
ATOM 1682 N N . LEU A 1 214 ? -22.837 -8.146 4.768 1.00 38.81 214 LEU A N 1
ATOM 1683 C CA . LEU A 1 214 ? -23.053 -6.963 3.918 1.00 38.81 214 LEU A CA 1
ATOM 1684 C C . LEU A 1 214 ? -21.750 -6.312 3.426 1.00 38.81 214 LEU A C 1
ATOM 1686 O O . LEU A 1 214 ? -21.691 -5.852 2.281 1.00 38.81 214 LEU A O 1
ATOM 1690 N N . LEU A 1 215 ? -20.701 -6.307 4.259 1.00 46.31 215 LEU A N 1
ATOM 1691 C CA . LEU A 1 215 ? -19.355 -5.869 3.869 1.00 46.31 215 LEU A CA 1
ATOM 1692 C C . LEU A 1 215 ? -18.744 -6.786 2.806 1.00 46.31 215 LEU A C 1
ATOM 1694 O O . LEU A 1 215 ? -18.072 -6.294 1.902 1.00 46.31 215 LEU A O 1
ATOM 1698 N N . VAL A 1 216 ? -19.018 -8.089 2.888 1.00 42.53 216 VAL A N 1
ATOM 1699 C CA . VAL A 1 216 ? -18.546 -9.087 1.923 1.00 42.53 216 VAL A CA 1
ATOM 1700 C C . VAL A 1 216 ? -19.418 -9.085 0.663 1.00 42.53 216 VAL A C 1
ATOM 1702 O O . VAL A 1 216 ? -18.882 -9.036 -0.432 1.00 42.53 216 VAL A O 1
ATOM 1705 N N . THR A 1 217 ? -20.750 -9.014 0.757 1.00 38.72 217 THR A N 1
ATOM 1706 C CA . THR A 1 217 ? -21.649 -9.183 -0.401 1.00 38.72 217 THR A CA 1
ATOM 1707 C C . THR A 1 217 ? -21.669 -7.994 -1.357 1.00 38.72 217 THR A C 1
ATOM 1709 O O . THR A 1 217 ? -21.771 -8.202 -2.564 1.00 38.72 217 THR A O 1
ATOM 1712 N N . ASN A 1 218 ? -21.567 -6.748 -0.874 1.00 39.94 218 ASN A N 1
ATOM 1713 C CA . ASN A 1 218 ? -21.524 -5.576 -1.766 1.00 39.94 218 ASN A CA 1
ATOM 1714 C C . ASN A 1 218 ? -20.143 -5.361 -2.395 1.00 39.94 218 ASN A C 1
ATOM 1716 O O . ASN A 1 218 ? -20.039 -4.812 -3.496 1.00 39.94 218 ASN A O 1
ATOM 1720 N N . PHE A 1 219 ? -19.095 -5.821 -1.716 1.00 41.84 219 PHE A N 1
ATOM 1721 C CA . PHE A 1 219 ? -17.736 -5.808 -2.225 1.00 41.84 219 PHE A CA 1
ATOM 1722 C C . PHE A 1 219 ? -17.509 -6.955 -3.234 1.00 41.84 219 PHE A C 1
ATOM 1724 O O . PHE A 1 219 ? -17.093 -6.705 -4.370 1.00 41.84 219 PHE A O 1
ATOM 1731 N N . ASP A 1 220 ? -17.905 -8.186 -2.888 1.00 42.16 220 ASP A N 1
ATOM 1732 C CA . ASP A 1 220 ? -17.828 -9.355 -3.770 1.00 42.16 220 ASP A CA 1
ATOM 1733 C C . ASP A 1 220 ? -18.693 -9.182 -5.018 1.00 42.16 220 ASP A C 1
ATOM 1735 O O . ASP A 1 220 ? -18.212 -9.452 -6.113 1.00 42.16 220 ASP A O 1
ATOM 1739 N N . ASN A 1 221 ? -19.917 -8.644 -4.927 1.00 38.59 221 ASN A N 1
ATOM 1740 C CA . ASN A 1 221 ? -20.743 -8.434 -6.125 1.00 38.59 221 ASN A CA 1
ATOM 1741 C C . ASN A 1 221 ? -20.126 -7.440 -7.122 1.00 38.59 221 ASN A C 1
ATOM 1743 O O . ASN A 1 221 ? -20.336 -7.588 -8.326 1.00 38.59 221 ASN A O 1
ATOM 1747 N N . ARG A 1 222 ? -19.346 -6.443 -6.676 1.00 47.66 222 ARG A N 1
ATOM 1748 C CA . ARG A 1 222 ? -18.631 -5.530 -7.591 1.00 47.66 222 ARG A CA 1
ATOM 1749 C C . ARG A 1 222 ? -17.361 -6.167 -8.169 1.00 47.66 222 ARG A C 1
ATOM 1751 O O . ARG A 1 222 ? -17.042 -5.924 -9.332 1.00 47.66 222 ARG A O 1
ATOM 1758 N N . MET A 1 223 ? -16.671 -7.008 -7.398 1.00 43.06 223 MET A N 1
ATOM 1759 C CA . MET A 1 223 ? -15.446 -7.701 -7.822 1.00 43.06 223 MET A CA 1
ATOM 1760 C C . MET A 1 223 ? -15.714 -8.915 -8.727 1.00 43.06 223 MET A C 1
ATOM 1762 O O . MET A 1 223 ? -15.010 -9.107 -9.721 1.00 43.06 223 MET A O 1
ATOM 1766 N N . VAL A 1 224 ? -16.750 -9.708 -8.436 1.00 41.28 224 VAL A N 1
ATOM 1767 C CA . VAL A 1 224 ? -17.199 -10.864 -9.235 1.00 41.28 224 VAL A CA 1
ATOM 1768 C C . VAL A 1 224 ? -17.678 -10.404 -10.608 1.00 41.28 224 VAL A C 1
ATOM 1770 O O . VAL A 1 224 ? -17.182 -10.897 -11.619 1.00 41.28 224 VAL A O 1
ATOM 1773 N N . LYS A 1 225 ? -18.513 -9.358 -10.653 1.00 39.62 225 LYS A N 1
ATOM 1774 C CA . LYS A 1 225 ? -19.030 -8.781 -11.903 1.00 39.62 225 LYS A CA 1
ATOM 1775 C C . LYS A 1 225 ? -17.922 -8.247 -12.825 1.00 39.62 225 LYS A C 1
ATOM 1777 O O . LYS A 1 225 ? -18.124 -8.150 -14.028 1.00 39.62 225 LYS A O 1
ATOM 1782 N N . ARG A 1 226 ? -16.732 -7.928 -12.289 1.00 47.75 226 ARG A N 1
ATOM 1783 C CA . ARG A 1 226 ? -15.554 -7.529 -13.083 1.00 47.75 226 ARG A CA 1
ATOM 1784 C C . ARG A 1 226 ? -14.605 -8.674 -13.440 1.00 47.75 226 ARG A C 1
ATOM 1786 O O . ARG A 1 226 ? -14.004 -8.604 -14.506 1.00 47.75 226 ARG A O 1
ATOM 1793 N N . LYS A 1 227 ? -14.488 -9.735 -12.630 1.00 44.59 227 LYS A N 1
ATOM 1794 C CA . LYS A 1 227 ? -13.772 -10.964 -13.045 1.00 44.59 227 LYS A CA 1
ATOM 1795 C C . LYS A 1 227 ? -14.399 -11.596 -14.291 1.00 44.59 227 LYS A C 1
ATOM 1797 O O . LYS A 1 227 ? -13.678 -12.201 -15.075 1.00 44.59 227 LYS A O 1
ATOM 1802 N N . GLU A 1 228 ? -15.706 -11.428 -14.473 1.00 43.94 228 GLU A N 1
ATOM 1803 C CA . GLU A 1 228 ? -16.435 -11.857 -15.674 1.00 43.94 228 GLU A CA 1
ATOM 1804 C C . GLU A 1 228 ? -16.210 -10.938 -16.885 1.00 43.94 228 GLU A C 1
ATOM 1806 O O . GLU A 1 228 ? -16.247 -11.410 -18.010 1.00 43.94 228 GLU A O 1
ATOM 1811 N N . LEU A 1 229 ? -15.919 -9.651 -16.666 1.00 40.31 229 LEU A N 1
ATOM 1812 C CA . LEU A 1 229 ? -15.662 -8.649 -17.717 1.00 40.31 229 LEU A CA 1
ATOM 1813 C C . LEU A 1 229 ? -14.195 -8.602 -18.188 1.00 40.31 229 LEU A C 1
ATOM 1815 O O . LEU A 1 229 ? -13.891 -7.937 -19.172 1.00 40.31 229 LEU A O 1
ATOM 1819 N N . GLN A 1 230 ? -13.281 -9.254 -17.461 1.00 39.22 230 GLN A N 1
ATOM 1820 C CA . GLN A 1 230 ? -11.844 -9.334 -17.771 1.00 39.22 230 GLN A CA 1
ATOM 1821 C C . GLN A 1 230 ? -11.408 -10.724 -18.285 1.00 39.22 230 GLN A C 1
ATOM 1823 O O . GLN A 1 230 ? -10.207 -10.975 -18.393 1.00 39.22 230 GLN A O 1
ATOM 1828 N N . ARG A 1 231 ? -12.358 -11.627 -18.558 1.00 38.56 231 ARG A N 1
ATOM 1829 C CA . ARG A 1 231 ? -12.153 -12.895 -19.279 1.00 38.56 231 ARG A CA 1
ATOM 1830 C C . ARG A 1 231 ? -12.638 -12.753 -20.712 1.00 38.56 231 ARG A C 1
ATOM 1832 O O . ARG A 1 231 ? -12.014 -13.405 -21.572 1.00 38.56 231 ARG A O 1
#

Secondary structure (DSSP, 8-state):
-HHHHHHHHHHTT-B-TTTTSB-HHHHHHHHHHHHHHHTSSPPPPTTS-GGGS------PPP-----HHHHHHHHHHHHHIIIIIS-TTTEEB-SS-SS-EETTTTT-TT-SS-BB-SSSTT-BTTTT--HHHHHHHHHHHHHHHHHHHTT---TTSS-SS------------------------------------------HHHHHHHHHHHHHHHHHHHHHHHHTTT-

Nearest PDB structures (foldseek):
  5w0n-assembly3_C  TM=7.469E-01  e=1.465E-05  Homo sapiens
  8oef-assembly1_A  TM=7.780E-01  e=1.260E-05  Homo sapiens
  5w0n-assembly2_B  TM=7.001E-01  e=8.425E-06  Homo sapiens
  5w0m-assembly3_C  TM=6.974E-01  e=2.422E-05  Homo sapiens
  5w0m-assembly2_B  TM=7.373E-01  e=1.041E-04  Homo sapiens

Radius of gyration: 23.07 Å; Cα contacts (8 Å, |Δi|>4): 191; chains: 1; bounding box: 75×39×52 Å

Organism: NCBI:txid73025

Mean predicted aligned error: 15.09 Å

Foldseek 3Di:
DLQLQLQLCVVLVQCPVVVLHAHSVLSVLLLLLLCVLLPVDPQDAPPDDPVPDDPPPDDPPDPDDDPVVVVLLSVLVSLVCLQPPDDQQWWARDSNDPDTDTCVNLVVNQQSGHYADNVRRNDGSSNSHHNVSSVSVNVSSVVCNVCVLVVHHDPRSDDDDDDPDPDDPDPDDDDDDDDDDDDDDDDDDDDDDDDDDDDPPDDPVNVSVVVVVVSCVVSCVSNVVVVVVVD

pLDDT: mean 71.29, std 26.36, range [22.8, 98.12]